Protein AF-A0A3D4PHX7-F1 (afdb_monomer_lite)

Radius of gyration: 17.14 Å; chains: 1; bounding box: 46×39×58 Å

Secondary structure (DSSP, 8-state):
--S---PPPEEESSS--HHHHT-GGGHHHHHHHHHHHHHHHHH--S-EEEEEEEEEE-SSTTPPPEEEEEEEEEEETTTEEEEEEE--SEEEEETTEEEEE-TTS-EEEE-HHHHHHHHHHHHHHHHHTSTT--S---GGGSEEEEEETT----TT----TT--GGGEEEGGGGGGHHHHHHHHHHHHH-TT----TTHHHHHHHHHHHH-

Structure (mmCIF, N/CA/C/O backbone):
data_AF-A0A3D4PHX7-F1
#
_entry.id   AF-A0A3D4PHX7-F1
#
loop_
_atom_site.group_PDB
_atom_site.id
_atom_site.type_symbol
_atom_site.label_atom_id
_atom_site.label_alt_id
_atom_site.label_comp_id
_atom_site.label_asym_id
_atom_site.label_entity_id
_atom_site.label_seq_id
_atom_site.pdbx_PDB_ins_code
_atom_site.Cartn_x
_atom_site.Cartn_y
_atom_site.Cartn_z
_atom_site.occupancy
_atom_site.B_iso_or_equiv
_atom_site.auth_seq_id
_atom_site.auth_comp_id
_atom_site.auth_asym_id
_atom_site.auth_atom_id
_atom_site.pdbx_PDB_model_num
ATOM 1 N N . MET A 1 1 ? 4.150 -4.261 -35.694 1.00 41.66 1 MET A N 1
ATOM 2 C CA . MET A 1 1 ? 4.736 -5.110 -34.633 1.00 41.66 1 MET A CA 1
ATOM 3 C C . MET A 1 1 ? 4.013 -4.769 -33.344 1.00 41.66 1 MET A C 1
ATOM 5 O O . MET A 1 1 ? 4.157 -3.650 -32.901 1.00 41.66 1 MET A O 1
ATOM 9 N N . GLY A 1 2 ? 3.157 -5.547 -32.713 1.00 40.00 2 GLY A N 1
ATOM 10 C CA . GLY A 1 2 ? 2.554 -6.859 -32.893 1.00 40.00 2 GLY A CA 1
ATOM 11 C C . GLY A 1 2 ? 1.555 -6.927 -31.727 1.00 40.00 2 GLY A C 1
ATOM 12 O O . GLY A 1 2 ? 1.862 -6.446 -30.639 1.00 40.00 2 GLY A O 1
ATOM 13 N N . LEU A 1 3 ? 0.339 -7.411 -31.958 1.00 44.97 3 LEU A N 1
ATOM 14 C CA . LEU A 1 3 ? -0.701 -7.540 -30.932 1.00 44.97 3 LEU A CA 1
ATOM 15 C C . LEU A 1 3 ? -0.334 -8.666 -29.940 1.00 44.97 3 LEU A C 1
ATOM 17 O O . LEU A 1 3 ? -0.918 -9.741 -29.984 1.00 44.97 3 LEU A O 1
ATOM 21 N N . SER A 1 4 ? 0.657 -8.440 -29.071 1.00 59.00 4 SER A N 1
ATOM 22 C CA . SER A 1 4 ? 1.080 -9.366 -28.000 1.00 59.00 4 SER A CA 1
ATOM 23 C C . SER A 1 4 ? 1.066 -8.707 -26.612 1.00 59.00 4 SER A C 1
ATOM 25 O O . SER A 1 4 ? 1.860 -9.064 -25.748 1.00 59.00 4 SER A O 1
ATOM 27 N N . GLY A 1 5 ? 0.260 -7.659 -26.436 1.00 65.25 5 GLY A N 1
ATOM 28 C CA . GLY A 1 5 ? 0.640 -6.553 -25.552 1.00 65.25 5 GLY A CA 1
ATOM 29 C C . GLY A 1 5 ? 0.441 -6.738 -24.048 1.00 65.25 5 GLY A C 1
ATOM 30 O O . GLY A 1 5 ? 1.168 -6.097 -23.304 1.00 65.25 5 GLY A O 1
ATOM 31 N N . LEU A 1 6 ? -0.508 -7.574 -23.609 1.00 73.69 6 LEU A N 1
ATOM 32 C CA . LEU A 1 6 ? -0.919 -7.655 -22.200 1.00 73.69 6 LEU A CA 1
ATOM 33 C C . LEU A 1 6 ? -0.717 -9.068 -21.644 1.00 73.69 6 LEU A C 1
ATOM 35 O O . LEU A 1 6 ? -1.199 -10.046 -22.221 1.00 73.69 6 LEU A O 1
ATOM 39 N N . GLN A 1 7 ? -0.028 -9.173 -20.514 1.00 87.25 7 GLN A N 1
ATOM 40 C CA . GLN A 1 7 ? 0.249 -10.413 -19.794 1.00 87.25 7 GLN A CA 1
ATOM 41 C C . GLN A 1 7 ? -0.735 -10.602 -18.635 1.00 87.25 7 GLN A C 1
ATOM 43 O O . GLN A 1 7 ? -1.309 -9.652 -18.096 1.00 87.25 7 GLN A O 1
ATOM 48 N N . ALA A 1 8 ? -0.945 -11.856 -18.233 1.00 94.19 8 ALA A N 1
ATOM 49 C CA . ALA A 1 8 ? -1.732 -12.153 -17.043 1.00 94.19 8 ALA A CA 1
ATOM 50 C C . ALA A 1 8 ? -1.085 -11.536 -15.792 1.00 94.19 8 ALA A C 1
ATOM 52 O O . ALA A 1 8 ? 0.143 -11.415 -15.705 1.00 94.19 8 ALA A O 1
ATOM 53 N N . ASN A 1 9 ? -1.927 -11.180 -14.821 1.00 97.12 9 ASN A N 1
ATOM 54 C CA . ASN A 1 9 ? -1.446 -10.750 -13.516 1.00 97.12 9 ASN A CA 1
ATOM 55 C C . ASN A 1 9 ? -0.788 -11.938 -12.805 1.00 97.12 9 ASN A C 1
ATOM 57 O O . ASN A 1 9 ? -1.291 -13.062 -12.876 1.00 97.12 9 ASN A O 1
ATOM 61 N N . ILE A 1 10 ? 0.312 -11.687 -12.103 1.00 97.56 10 ILE A N 1
ATOM 62 C CA . ILE A 1 10 ? 1.027 -12.695 -11.320 1.00 97.56 10 ILE A CA 1
ATOM 63 C C . ILE A 1 10 ? 0.934 -12.314 -9.849 1.00 97.56 10 ILE A C 1
ATOM 65 O O . ILE A 1 10 ? 1.242 -11.188 -9.467 1.00 97.56 10 ILE A O 1
ATOM 69 N N . PHE A 1 11 ? 0.530 -13.275 -9.027 1.00 98.06 11 PHE A N 1
ATOM 70 C CA . PHE A 1 11 ? 0.521 -13.151 -7.577 1.00 98.06 11 PHE A CA 1
ATOM 71 C C . PHE A 1 11 ? 1.623 -14.036 -7.010 1.00 98.06 11 PHE A C 1
ATOM 73 O O . PHE A 1 11 ? 1.759 -15.191 -7.413 1.00 98.06 11 PHE A O 1
ATOM 80 N N . ILE A 1 12 ? 2.391 -13.498 -6.071 1.00 97.69 12 ILE A N 1
ATOM 81 C CA . ILE A 1 12 ? 3.481 -14.181 -5.385 1.00 97.69 12 ILE A CA 1
ATOM 82 C C . ILE A 1 12 ? 3.204 -14.099 -3.876 1.00 97.69 12 ILE A C 1
ATOM 84 O O . ILE A 1 12 ? 3.303 -13.019 -3.293 1.00 97.69 12 ILE A O 1
ATOM 88 N N . PRO A 1 13 ? 2.831 -15.215 -3.227 1.00 97.50 13 PRO A N 1
ATOM 89 C CA . PRO A 1 13 ? 2.507 -16.501 -3.843 1.00 97.50 13 PRO A CA 1
ATOM 90 C C . PRO A 1 13 ? 1.209 -16.423 -4.663 1.00 97.50 13 PRO A C 1
ATOM 92 O O . PRO A 1 13 ? 0.357 -15.567 -4.412 1.00 97.50 13 PRO A O 1
ATOM 95 N N . ASN A 1 14 ? 1.019 -17.357 -5.604 1.00 97.12 14 ASN A N 1
ATOM 96 C CA . ASN A 1 14 ? -0.215 -17.403 -6.398 1.00 97.12 14 ASN A CA 1
ATOM 97 C C . ASN A 1 14 ? -1.439 -17.725 -5.536 1.00 97.12 14 ASN A C 1
ATOM 99 O O . ASN A 1 14 ? -2.541 -17.348 -5.890 1.00 97.12 14 ASN A O 1
ATOM 103 N N . GLU A 1 15 ? -1.271 -18.392 -4.399 1.00 97.75 15 GLU A N 1
ATOM 104 C CA . GLU A 1 15 ? -2.307 -18.518 -3.378 1.00 97.75 15 GLU A CA 1
ATOM 105 C C . GLU A 1 15 ? -1.686 -18.294 -2.007 1.00 97.75 15 GLU A C 1
ATOM 107 O O . GLU A 1 15 ? -0.603 -18.814 -1.723 1.00 97.75 15 GLU A O 1
ATOM 112 N N . LEU A 1 16 ? -2.379 -17.560 -1.133 1.00 98.12 16 LEU A N 1
ATOM 113 C CA . LEU A 1 16 ? -1.914 -17.410 0.241 1.00 98.12 16 LEU A CA 1
ATOM 114 C C . LEU A 1 16 ? -1.913 -18.772 0.957 1.00 98.12 16 LEU A C 1
ATOM 116 O O . LEU A 1 16 ? -2.932 -19.474 0.943 1.00 98.12 16 LEU A O 1
ATOM 120 N N . PRO A 1 17 ? -0.807 -19.152 1.630 1.00 97.06 17 PRO A N 1
ATOM 121 C CA . PRO A 1 17 ? -0.736 -20.394 2.384 1.00 97.06 17 PRO A CA 1
ATOM 122 C C . PRO A 1 17 ? -1.816 -20.464 3.462 1.00 97.06 17 PRO A C 1
ATOM 124 O O . PRO A 1 17 ? -2.122 -19.467 4.118 1.00 97.06 17 PRO A O 1
ATOM 127 N N . ARG A 1 18 ? -2.311 -21.675 3.740 1.00 97.06 18 ARG A N 1
ATOM 128 C CA . ARG A 1 18 ? -3.348 -21.923 4.755 1.00 97.06 18 ARG A CA 1
ATOM 129 C C . ARG A 1 18 ? -3.038 -21.276 6.113 1.00 97.06 18 ARG A C 1
ATOM 131 O O . ARG A 1 18 ? -3.907 -20.644 6.695 1.00 97.06 18 ARG A O 1
ATOM 138 N N . ARG A 1 19 ? -1.777 -21.337 6.563 1.00 96.12 19 ARG A N 1
ATOM 139 C CA . ARG A 1 19 ? -1.315 -20.705 7.817 1.00 96.12 19 ARG A CA 1
ATOM 140 C C . ARG A 1 19 ? -1.525 -19.185 7.874 1.00 96.12 19 ARG A C 1
ATOM 142 O O . ARG A 1 19 ? -1.687 -18.648 8.960 1.00 96.12 19 ARG A O 1
ATOM 149 N N . ILE A 1 20 ? -1.483 -18.503 6.727 1.00 96.69 20 ILE A N 1
ATOM 150 C CA . ILE A 1 20 ? -1.741 -17.062 6.625 1.00 96.69 20 ILE A CA 1
ATOM 151 C C . ILE A 1 20 ? -3.251 -16.837 6.635 1.00 96.69 20 ILE A C 1
ATOM 153 O O . ILE A 1 20 ? -3.744 -16.100 7.481 1.00 96.69 20 ILE A O 1
ATOM 157 N N . ARG A 1 21 ? -3.988 -17.564 5.783 1.00 97.25 21 ARG A N 1
ATOM 158 C CA . ARG A 1 21 ? -5.455 -17.472 5.683 1.00 97.25 21 ARG A CA 1
ATOM 159 C C . ARG A 1 21 ? -6.179 -17.754 7.008 1.00 97.25 21 ARG A C 1
ATOM 161 O O . ARG A 1 21 ? -7.177 -17.109 7.306 1.00 97.25 21 ARG A O 1
ATOM 168 N N . GLU A 1 22 ? -5.685 -18.696 7.809 1.00 94.69 22 GLU A N 1
ATOM 169 C CA . GLU A 1 22 ? -6.281 -19.073 9.103 1.00 94.69 22 GLU A CA 1
ATOM 170 C C . GLU A 1 22 ? -5.776 -18.226 10.284 1.00 94.69 22 GLU A C 1
ATOM 172 O O . GLU A 1 22 ? -6.319 -18.305 11.389 1.00 94.69 22 GLU A O 1
ATOM 177 N N . SER A 1 23 ? -4.749 -17.398 10.082 1.00 94.19 23 SER A N 1
ATOM 178 C CA . SER A 1 23 ? -4.209 -16.542 11.134 1.00 94.19 23 SER A CA 1
ATOM 179 C C . SER A 1 23 ? -5.043 -15.278 11.277 1.00 94.19 23 SER A C 1
ATOM 181 O O . SER A 1 23 ? -5.122 -14.450 10.372 1.00 94.19 23 SER A O 1
ATOM 183 N N . SER A 1 24 ? -5.574 -15.040 12.476 1.00 89.81 24 SER A N 1
ATOM 184 C CA . SER A 1 24 ? -6.254 -13.775 12.758 1.00 89.81 24 SER A CA 1
ATOM 185 C C . SER A 1 24 ? -5.345 -12.552 12.675 1.00 89.81 24 SER A C 1
ATOM 187 O O . SER A 1 24 ? -5.861 -11.447 12.556 1.00 89.81 24 SER A O 1
ATOM 189 N N . LYS A 1 25 ? -4.020 -12.734 12.762 1.00 89.88 25 LYS A N 1
ATOM 190 C CA . LYS A 1 25 ? -3.053 -11.634 12.646 1.00 89.88 25 LYS A CA 1
ATOM 191 C C . LYS A 1 25 ? -2.947 -11.105 11.216 1.00 89.88 25 LYS A C 1
ATOM 193 O O . LYS A 1 25 ? -2.719 -9.920 11.052 1.00 89.88 25 LYS A O 1
ATOM 198 N N . HIS A 1 26 ? -3.181 -11.961 10.221 1.00 94.88 26 HIS A N 1
ATOM 199 C CA . HIS A 1 26 ? -3.069 -11.619 8.798 1.00 94.88 26 HIS A CA 1
ATOM 200 C C . HIS A 1 26 ? -4.429 -11.395 8.136 1.00 94.88 26 HIS A C 1
ATOM 202 O O . HIS A 1 26 ? -4.521 -11.327 6.917 1.00 94.88 26 HIS A O 1
ATOM 208 N N . ARG A 1 27 ? -5.514 -11.293 8.916 1.00 96.19 27 ARG A N 1
ATOM 209 C CA . ARG A 1 27 ? -6.868 -11.143 8.366 1.00 96.19 27 ARG A CA 1
ATOM 210 C C . ARG A 1 27 ? -6.967 -9.951 7.407 1.00 96.19 27 ARG A C 1
ATOM 212 O O . ARG A 1 27 ? -7.551 -10.097 6.342 1.00 96.19 27 ARG A O 1
ATOM 219 N N . ALA A 1 28 ? -6.397 -8.808 7.782 1.00 97.62 28 ALA A N 1
ATOM 220 C CA . ALA A 1 28 ? -6.418 -7.598 6.966 1.00 97.62 28 ALA A CA 1
ATOM 221 C C . ALA A 1 28 ? -5.653 -7.783 5.645 1.00 97.62 28 ALA A C 1
ATOM 223 O O . ALA A 1 28 ? -6.191 -7.485 4.583 1.00 97.62 28 ALA A O 1
ATOM 224 N N . GLU A 1 29 ? -4.450 -8.362 5.693 1.00 98.31 29 GLU A N 1
ATOM 225 C CA . GLU A 1 29 ? -3.672 -8.707 4.495 1.00 98.31 29 GLU A CA 1
ATOM 226 C C . GLU A 1 29 ? -4.432 -9.695 3.594 1.00 98.31 29 GLU A C 1
ATOM 228 O O . GLU A 1 29 ? -4.486 -9.515 2.382 1.00 98.31 29 GLU A O 1
ATOM 233 N N . VAL A 1 30 ? -5.098 -10.705 4.165 1.00 98.50 30 VAL A N 1
ATOM 234 C CA . VAL A 1 30 ? -5.911 -11.669 3.400 1.00 98.50 30 VAL A CA 1
ATOM 235 C C . VAL A 1 30 ? -7.064 -10.972 2.671 1.00 98.50 30 VAL A C 1
ATOM 237 O O . VAL A 1 30 ? -7.285 -11.254 1.495 1.00 98.50 30 VAL A O 1
ATOM 240 N N . LEU A 1 31 ? -7.763 -10.035 3.328 1.00 98.38 31 LEU A N 1
ATOM 241 C CA . LEU A 1 31 ? -8.829 -9.245 2.696 1.00 98.38 31 LEU A CA 1
ATOM 242 C C . LEU A 1 31 ? -8.303 -8.440 1.501 1.00 98.38 31 LEU A C 1
ATOM 244 O O . LEU A 1 31 ? -8.921 -8.446 0.438 1.00 98.38 31 LEU A O 1
ATOM 248 N N . VAL A 1 32 ? -7.150 -7.787 1.663 1.00 98.81 32 VAL A N 1
ATOM 249 C CA . VAL A 1 32 ? -6.499 -7.015 0.595 1.00 98.81 32 VAL A CA 1
ATOM 250 C C . VAL A 1 32 ? -6.054 -7.922 -0.550 1.00 98.81 32 VAL A C 1
ATOM 252 O O . VAL A 1 32 ? -6.342 -7.624 -1.706 1.00 98.81 32 VAL A O 1
ATOM 255 N N . TYR A 1 33 ? -5.411 -9.053 -0.254 1.00 98.75 33 TYR A N 1
ATOM 256 C CA . TYR A 1 33 ? -4.961 -10.005 -1.269 1.00 98.75 33 TYR A CA 1
ATOM 257 C C . TYR A 1 33 ? -6.129 -10.527 -2.112 1.00 98.75 33 TYR A C 1
ATOM 259 O O . TYR A 1 33 ? -6.063 -10.506 -3.342 1.00 98.75 33 TYR A O 1
ATOM 267 N N . ASP A 1 34 ? -7.208 -10.979 -1.467 1.00 98.56 34 ASP A N 1
ATOM 268 C CA . ASP A 1 34 ? -8.362 -11.548 -2.166 1.00 98.56 34 ASP A CA 1
ATOM 269 C C . ASP A 1 34 ? -9.107 -10.465 -2.986 1.00 98.56 34 ASP A C 1
ATOM 271 O O . ASP A 1 34 ? -9.548 -10.728 -4.113 1.00 98.56 34 ASP A O 1
ATOM 275 N N . ALA A 1 35 ? -9.183 -9.226 -2.483 1.00 98.69 35 ALA A N 1
ATOM 276 C CA . ALA A 1 35 ? -9.741 -8.084 -3.212 1.00 98.69 35 ALA A CA 1
ATOM 277 C C . ALA A 1 35 ? -8.885 -7.700 -4.433 1.00 98.69 35 ALA A C 1
ATOM 279 O O . ALA A 1 35 ? -9.416 -7.617 -5.541 1.00 98.69 35 ALA A O 1
ATOM 280 N N . LEU A 1 36 ? -7.561 -7.566 -4.277 1.00 98.69 36 LEU A N 1
ATOM 281 C CA . LEU A 1 36 ? -6.641 -7.322 -5.395 1.00 98.69 36 LEU A CA 1
ATOM 282 C C . LEU A 1 36 ? -6.749 -8.434 -6.439 1.00 98.69 36 LEU A C 1
ATOM 284 O O . LEU A 1 36 ? -6.873 -8.158 -7.631 1.00 98.69 36 LEU A O 1
ATOM 288 N N . LYS A 1 37 ? -6.743 -9.700 -6.007 1.00 98.38 37 LYS A N 1
ATOM 289 C CA . LYS A 1 37 ? -6.785 -10.851 -6.911 1.00 98.38 37 LYS A CA 1
ATOM 290 C C . LYS A 1 37 ? -8.079 -10.943 -7.699 1.00 98.38 37 LYS A C 1
ATOM 292 O O . LYS A 1 37 ? -8.034 -11.206 -8.901 1.00 98.38 37 LYS A O 1
ATOM 297 N N . SER A 1 38 ? -9.218 -10.737 -7.052 1.00 98.00 38 SER A N 1
ATOM 298 C CA . SER A 1 38 ? -10.510 -10.752 -7.739 1.00 98.00 38 SER A CA 1
ATOM 299 C C . SER A 1 38 ? -10.642 -9.567 -8.696 1.00 98.00 38 SER A C 1
ATOM 301 O O . SER A 1 38 ? -10.881 -9.769 -9.885 1.00 98.00 38 SER A O 1
ATOM 303 N N . GLN A 1 39 ? -10.414 -8.345 -8.219 1.00 98.56 39 GLN A N 1
ATOM 304 C CA . GLN A 1 39 ? -10.664 -7.134 -8.997 1.00 98.56 39 GLN A CA 1
ATOM 305 C C . GLN A 1 39 ? -9.656 -6.946 -10.134 1.00 98.56 39 GLN A C 1
ATOM 307 O O . GLN A 1 39 ? -10.076 -6.698 -11.263 1.00 98.56 39 GLN A O 1
ATOM 312 N N . LEU A 1 40 ? -8.348 -7.140 -9.905 1.00 97.62 40 LEU A N 1
ATOM 313 C CA . LEU A 1 40 ? -7.348 -6.990 -10.973 1.00 97.62 40 LEU A CA 1
ATOM 314 C C . LEU A 1 40 ? -7.594 -7.992 -12.096 1.00 97.62 40 LEU A C 1
ATOM 316 O O . LEU A 1 40 ? -7.551 -7.627 -13.264 1.00 97.62 40 LEU A O 1
ATOM 320 N N . ASN A 1 41 ? -7.907 -9.251 -11.782 1.00 94.56 41 ASN A N 1
ATOM 321 C CA . ASN A 1 41 ? -8.172 -10.244 -12.824 1.00 94.56 41 ASN A CA 1
ATOM 322 C C . ASN A 1 41 ? -9.447 -9.945 -13.629 1.00 94.56 41 ASN A C 1
ATOM 324 O O . ASN A 1 41 ? -9.539 -10.358 -14.791 1.00 94.56 41 ASN A O 1
ATOM 328 N N . LEU A 1 42 ? -10.379 -9.174 -13.067 1.00 95.00 42 LEU A N 1
ATOM 329 C CA . LEU A 1 42 ? -11.565 -8.697 -13.771 1.00 95.00 42 LEU A CA 1
ATOM 330 C C . LEU A 1 42 ? -11.293 -7.461 -14.641 1.00 95.00 42 LEU A C 1
ATOM 332 O O . LEU A 1 42 ? -11.839 -7.394 -15.739 1.00 95.00 42 LEU A O 1
ATOM 336 N N . SER A 1 43 ? -10.459 -6.513 -14.197 1.00 93.75 43 SER A N 1
ATOM 337 C CA . SER A 1 43 ? -10.384 -5.178 -14.818 1.00 93.75 43 SER A CA 1
ATOM 338 C C . SER A 1 43 ? -9.017 -4.760 -15.371 1.00 93.75 43 SER A C 1
ATOM 340 O O . SER A 1 43 ? -8.973 -3.871 -16.216 1.00 93.75 43 SER A O 1
ATOM 342 N N . GLN A 1 44 ? -7.909 -5.376 -14.946 1.00 95.00 44 GLN A N 1
ATOM 343 C CA . GLN A 1 44 ? -6.541 -4.935 -15.265 1.00 95.00 44 GLN A CA 1
ATOM 344 C C . GLN A 1 44 ? -5.612 -6.100 -15.653 1.00 95.00 44 GLN A C 1
ATOM 346 O O . GLN A 1 44 ? -5.901 -7.275 -15.411 1.00 95.00 44 GLN A O 1
ATOM 351 N N . ARG A 1 45 ? -4.477 -5.802 -16.288 1.00 95.12 45 ARG A N 1
ATOM 352 C CA . ARG A 1 45 ? -3.463 -6.788 -16.715 1.00 95.12 45 ARG A CA 1
ATOM 353 C C . ARG A 1 45 ? -2.054 -6.291 -16.386 1.00 95.12 45 ARG A C 1
ATOM 355 O O . ARG A 1 45 ? -1.907 -5.177 -15.904 1.00 95.12 45 ARG A O 1
ATOM 362 N N . ASP A 1 46 ? -1.047 -7.135 -16.610 1.00 93.88 46 ASP A N 1
ATOM 363 C CA . ASP A 1 46 ? 0.387 -6.846 -16.429 1.00 93.88 46 ASP A CA 1
ATOM 364 C C . ASP A 1 46 ? 0.882 -6.573 -15.005 1.00 93.88 46 ASP A C 1
ATOM 366 O O . ASP A 1 46 ? 2.069 -6.289 -14.813 1.00 93.88 46 ASP A O 1
ATOM 370 N N . TRP A 1 47 ? 0.027 -6.724 -13.996 1.00 96.25 47 TRP A N 1
ATOM 371 C CA . TRP A 1 47 ? 0.434 -6.541 -12.610 1.00 96.25 47 TRP A CA 1
ATOM 372 C C . TRP A 1 47 ? 1.242 -7.729 -12.089 1.00 96.25 47 TRP A C 1
ATOM 374 O O . TRP A 1 47 ? 0.916 -8.891 -12.340 1.00 96.25 47 TRP A O 1
ATOM 384 N N . VAL A 1 48 ? 2.270 -7.435 -11.299 1.00 97.44 48 VAL A N 1
ATOM 385 C CA . VAL A 1 48 ? 2.909 -8.400 -10.396 1.00 97.44 48 VAL A CA 1
ATOM 386 C C . VAL A 1 48 ? 2.658 -7.931 -8.972 1.00 97.44 48 VAL A C 1
ATOM 388 O O . VAL A 1 48 ? 2.905 -6.770 -8.657 1.00 97.44 48 VAL A O 1
ATOM 391 N N . ILE A 1 49 ? 2.138 -8.826 -8.136 1.00 98.12 49 ILE A N 1
ATOM 392 C CA . ILE A 1 49 ? 1.744 -8.559 -6.755 1.00 98.12 49 ILE A CA 1
ATOM 393 C C . ILE A 1 49 ? 2.526 -9.514 -5.862 1.00 98.12 49 ILE A C 1
ATOM 395 O O . ILE A 1 49 ? 2.329 -10.726 -5.933 1.00 98.12 49 ILE A O 1
ATOM 399 N N . VAL A 1 50 ? 3.388 -8.978 -5.006 1.00 98.31 50 VAL A N 1
ATOM 400 C CA . VAL A 1 50 ? 4.153 -9.743 -4.018 1.00 98.31 50 VAL A CA 1
ATOM 401 C C . VAL A 1 50 ? 3.574 -9.466 -2.637 1.00 98.31 50 VAL A C 1
ATOM 403 O O . VAL A 1 50 ? 3.556 -8.318 -2.209 1.00 98.31 50 VAL A O 1
ATOM 406 N N . HIS A 1 51 ? 3.111 -10.501 -1.943 1.00 98.25 51 HIS A N 1
ATOM 407 C CA . HIS A 1 51 ? 2.647 -10.430 -0.555 1.00 98.25 51 HIS A CA 1
ATOM 408 C C . HIS A 1 51 ? 3.788 -10.782 0.409 1.00 98.25 51 HIS A C 1
ATOM 410 O O . HIS A 1 51 ? 4.464 -11.793 0.209 1.00 98.25 51 HIS A O 1
ATOM 416 N N . SER A 1 52 ? 3.950 -10.018 1.494 1.00 96.25 52 SER A N 1
ATOM 417 C CA . SER A 1 52 ? 5.058 -10.146 2.458 1.00 96.25 52 SER A CA 1
ATOM 418 C C . SER A 1 52 ? 6.409 -10.121 1.727 1.00 96.25 52 SER A C 1
ATOM 420 O O . SER A 1 52 ? 7.199 -11.070 1.742 1.00 96.25 52 SER A O 1
ATOM 422 N N . ALA A 1 53 ? 6.658 -9.023 1.010 1.00 95.25 53 ALA A N 1
ATOM 423 C CA . ALA A 1 53 ? 7.894 -8.817 0.266 1.00 95.25 53 ALA A CA 1
ATOM 424 C C . ALA A 1 53 ? 9.023 -8.498 1.252 1.00 95.25 53 ALA A C 1
ATOM 426 O O . ALA A 1 53 ? 9.027 -7.435 1.866 1.00 95.25 53 ALA A O 1
ATOM 427 N N . ARG A 1 54 ? 9.991 -9.408 1.413 1.00 93.56 54 ARG A N 1
ATOM 428 C CA . ARG A 1 54 ? 11.091 -9.267 2.387 1.00 93.56 54 ARG A CA 1
ATOM 429 C C . ARG A 1 54 ? 12.426 -9.052 1.696 1.00 93.56 54 ARG A C 1
ATOM 431 O O . ARG A 1 54 ? 12.751 -9.733 0.726 1.00 93.56 54 ARG A O 1
ATOM 438 N N . TRP A 1 55 ? 13.253 -8.166 2.239 1.00 91.00 55 TRP A N 1
ATOM 439 C CA . TRP A 1 55 ? 14.606 -7.935 1.732 1.00 91.00 55 TRP A CA 1
ATOM 440 C C . TRP A 1 55 ? 15.606 -7.674 2.852 1.00 91.00 55 TRP A C 1
ATOM 442 O O . TRP A 1 55 ? 15.277 -7.233 3.946 1.00 91.00 55 TRP A O 1
ATOM 452 N N . MET A 1 56 ? 16.881 -7.914 2.546 1.00 87.88 56 MET A N 1
ATOM 453 C CA . MET A 1 56 ? 17.996 -7.591 3.433 1.00 87.88 56 MET A CA 1
ATOM 454 C C . MET A 1 56 ? 18.698 -6.323 2.962 1.00 87.88 56 MET A C 1
ATOM 456 O O . MET A 1 56 ? 19.162 -6.245 1.814 1.00 87.88 56 MET A O 1
ATOM 460 N N . THR A 1 57 ? 18.844 -5.360 3.866 1.00 80.50 57 THR A N 1
ATOM 461 C CA . THR A 1 57 ? 19.567 -4.111 3.636 1.00 80.50 57 THR A CA 1
ATOM 462 C C . THR A 1 57 ? 20.695 -3.915 4.649 1.00 80.50 57 THR A C 1
ATOM 464 O O . THR A 1 57 ? 20.693 -4.454 5.755 1.00 80.50 57 THR A O 1
ATOM 467 N N . LYS A 1 58 ? 21.701 -3.137 4.247 1.00 79.44 58 LYS A N 1
ATOM 468 C CA . LYS A 1 58 ? 22.725 -2.579 5.137 1.00 79.44 58 LYS A CA 1
ATOM 469 C C . LYS A 1 58 ? 22.667 -1.069 4.994 1.00 79.44 58 LYS A C 1
ATOM 471 O O . LYS A 1 58 ? 22.700 -0.552 3.870 1.00 79.44 58 LYS A O 1
ATOM 476 N N . MET A 1 59 ? 22.584 -0.368 6.121 1.00 70.38 59 MET A N 1
ATOM 477 C CA . MET A 1 59 ? 22.504 1.091 6.117 1.00 70.38 59 MET A CA 1
ATOM 478 C C . MET A 1 59 ? 23.807 1.689 5.576 1.00 70.38 59 MET A C 1
ATOM 480 O O . MET A 1 59 ? 23.759 2.481 4.632 1.00 70.38 59 MET A O 1
ATOM 484 N N . HIS A 1 60 ? 24.948 1.210 6.080 1.00 75.94 60 HIS A N 1
ATOM 485 C CA . HIS A 1 60 ? 26.300 1.597 5.667 1.00 75.94 60 HIS A CA 1
ATOM 486 C C . HIS A 1 60 ? 27.275 0.408 5.755 1.00 75.94 60 HIS A C 1
ATOM 488 O O . HIS A 1 60 ? 26.936 -0.664 6.264 1.00 75.94 60 HIS A O 1
ATOM 494 N N . ALA A 1 61 ? 28.490 0.576 5.223 1.00 76.50 61 ALA A N 1
ATOM 495 C CA . ALA A 1 61 ? 29.539 -0.435 5.322 1.00 76.50 61 ALA A CA 1
ATOM 496 C C . ALA A 1 61 ? 29.875 -0.705 6.800 1.00 76.50 61 ALA A C 1
ATOM 498 O O . ALA A 1 61 ? 30.149 0.222 7.551 1.00 76.50 61 ALA A O 1
ATOM 499 N N . GLY A 1 62 ? 29.813 -1.971 7.218 1.00 77.38 62 GLY A N 1
ATOM 500 C CA . GLY A 1 62 ? 30.052 -2.379 8.608 1.00 77.38 62 GLY A CA 1
ATOM 501 C C . GLY A 1 62 ? 28.810 -2.430 9.506 1.00 77.38 62 GLY A C 1
ATOM 502 O O . GLY A 1 62 ? 28.885 -3.029 10.574 1.00 77.38 62 GLY A O 1
ATOM 503 N N . SER A 1 63 ? 27.650 -1.904 9.082 1.00 83.44 63 SER A N 1
ATOM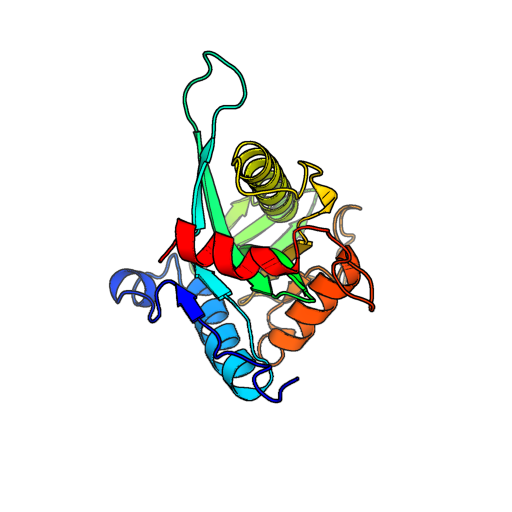 504 C CA . SER A 1 63 ? 26.422 -2.036 9.878 1.00 83.44 63 SER A CA 1
ATOM 505 C C . SER A 1 63 ? 25.913 -3.481 9.889 1.00 83.44 63 SER A C 1
ATOM 507 O O . SER A 1 63 ? 26.008 -4.193 8.878 1.00 83.44 63 SER A O 1
ATOM 509 N N . ALA A 1 64 ? 25.277 -3.882 10.994 1.00 86.88 64 ALA A N 1
ATOM 510 C CA . ALA A 1 64 ? 24.510 -5.122 11.038 1.00 86.88 64 ALA A CA 1
ATOM 511 C C . ALA A 1 64 ? 23.457 -5.130 9.908 1.00 86.88 64 ALA A C 1
ATOM 513 O O . ALA A 1 64 ? 22.859 -4.082 9.621 1.00 86.88 64 ALA A O 1
ATOM 514 N N . PRO A 1 65 ? 23.250 -6.269 9.225 1.00 84.81 65 PRO A N 1
ATOM 515 C CA . PRO A 1 65 ? 22.156 -6.401 8.277 1.00 84.81 65 PRO A CA 1
ATOM 516 C C . PRO A 1 65 ? 20.806 -6.200 8.973 1.00 84.81 65 PRO A C 1
ATOM 518 O O . PRO A 1 65 ? 20.618 -6.653 10.101 1.00 84.81 65 PRO A O 1
ATOM 521 N N . LYS A 1 66 ? 19.869 -5.550 8.286 1.00 85.75 66 LYS A N 1
ATOM 522 C CA . LYS A 1 66 ? 18.477 -5.408 8.716 1.00 85.75 66 LYS A CA 1
ATOM 523 C C . LYS A 1 66 ? 17.552 -6.027 7.676 1.00 85.75 66 LYS A C 1
ATOM 525 O O . LYS A 1 66 ? 17.832 -5.938 6.478 1.00 85.75 66 LYS A O 1
ATOM 530 N N . THR A 1 67 ? 16.462 -6.615 8.149 1.00 88.25 67 THR A N 1
ATOM 531 C CA . THR A 1 67 ? 15.366 -7.080 7.298 1.00 88.25 67 THR A CA 1
ATOM 532 C C . THR A 1 67 ? 14.349 -5.956 7.156 1.00 88.25 67 THR A C 1
ATOM 534 O O . THR A 1 67 ? 13.869 -5.447 8.169 1.00 88.25 67 THR A O 1
ATOM 537 N N . GLY A 1 68 ? 14.054 -5.574 5.917 1.00 89.62 68 GLY A N 1
ATOM 538 C CA . GLY A 1 68 ? 12.882 -4.781 5.561 1.00 89.62 68 GLY A CA 1
ATOM 539 C C . GLY A 1 68 ? 11.768 -5.699 5.063 1.00 89.62 68 GLY A C 1
ATOM 540 O O . GLY A 1 68 ? 12.042 -6.797 4.563 1.00 89.62 68 GLY A O 1
ATOM 541 N N . GLU A 1 69 ? 10.526 -5.268 5.241 1.00 93.56 69 GLU A N 1
ATOM 542 C CA . GLU A 1 69 ? 9.339 -6.008 4.827 1.00 93.56 69 GLU A CA 1
ATOM 543 C C . GLU A 1 69 ? 8.209 -5.029 4.520 1.00 93.56 69 GLU A C 1
ATOM 545 O O . GLU A 1 69 ? 7.917 -4.172 5.353 1.00 93.56 69 GLU A O 1
ATOM 550 N N . ALA A 1 70 ? 7.604 -5.167 3.340 1.00 95.69 70 ALA A N 1
ATOM 551 C CA . ALA A 1 70 ? 6.346 -4.519 2.980 1.00 95.69 70 ALA A CA 1
ATOM 552 C C . ALA A 1 70 ? 5.233 -5.571 2.914 1.00 95.69 70 ALA A C 1
ATOM 554 O O . ALA A 1 70 ? 5.470 -6.676 2.407 1.00 95.69 70 ALA A O 1
ATOM 555 N N . ASP A 1 71 ? 4.030 -5.215 3.374 1.00 98.06 71 ASP A N 1
ATOM 556 C CA . ASP A 1 71 ? 2.870 -6.114 3.334 1.00 98.06 71 ASP A CA 1
ATOM 557 C C . ASP A 1 71 ? 2.553 -6.507 1.893 1.00 98.06 71 ASP A C 1
ATOM 559 O O . ASP A 1 71 ? 2.383 -7.690 1.590 1.00 98.06 71 ASP A O 1
ATOM 563 N N . PHE A 1 72 ? 2.571 -5.524 0.983 1.00 98.44 72 PHE A N 1
ATOM 564 C CA . PHE A 1 72 ? 2.577 -5.794 -0.447 1.00 98.44 72 PHE A CA 1
ATOM 565 C C . PHE A 1 72 ? 3.561 -4.916 -1.210 1.00 98.44 72 PHE A C 1
ATOM 567 O O . PHE A 1 72 ? 3.794 -3.749 -0.888 1.00 98.44 72 PHE A O 1
ATOM 574 N N . LEU A 1 73 ? 4.087 -5.490 -2.286 1.00 97.38 73 LEU A N 1
ATOM 575 C CA . LEU A 1 73 ? 4.801 -4.774 -3.327 1.00 97.38 73 LEU A CA 1
ATOM 576 C C . LEU A 1 73 ? 4.150 -5.082 -4.671 1.00 97.38 73 LEU A C 1
ATOM 578 O O . LEU A 1 73 ? 4.099 -6.238 -5.095 1.00 97.38 73 LEU A O 1
ATOM 582 N N . LEU A 1 74 ? 3.635 -4.051 -5.330 1.00 97.31 74 LEU A N 1
ATOM 583 C CA . LEU A 1 74 ? 2.978 -4.168 -6.626 1.00 97.31 74 LEU A CA 1
ATOM 584 C C . LEU A 1 74 ? 3.846 -3.518 -7.695 1.00 97.31 74 LEU A C 1
ATOM 586 O O . LEU A 1 74 ? 4.527 -2.527 -7.437 1.00 97.31 74 LEU A O 1
ATOM 590 N N . THR A 1 75 ? 3.800 -4.033 -8.918 1.00 94.50 75 THR A N 1
ATOM 591 C CA . THR A 1 75 ? 4.382 -3.327 -10.057 1.00 94.50 75 THR A CA 1
ATOM 592 C C . THR A 1 75 ? 3.612 -3.533 -11.346 1.00 94.50 75 THR A C 1
ATOM 594 O O . THR A 1 75 ? 3.023 -4.590 -11.577 1.00 94.50 75 THR A O 1
ATOM 597 N N . HIS A 1 76 ? 3.661 -2.510 -12.192 1.00 93.38 76 HIS A N 1
ATOM 598 C CA . HIS A 1 76 ? 3.090 -2.492 -13.527 1.00 93.38 76 HIS A CA 1
ATOM 599 C C . HIS A 1 76 ? 3.931 -1.576 -14.434 1.00 93.38 76 HIS A C 1
ATOM 601 O O . HIS A 1 76 ? 4.354 -0.508 -13.982 1.00 93.38 76 HIS A O 1
ATOM 607 N N . PRO A 1 77 ? 4.126 -1.906 -15.726 1.00 88.62 77 PRO A N 1
ATOM 608 C CA . PRO A 1 77 ? 4.972 -1.114 -16.626 1.00 88.62 77 PRO A CA 1
ATOM 609 C C . PRO A 1 77 ? 4.575 0.363 -16.760 1.00 88.62 77 PRO A C 1
ATOM 611 O O . PRO A 1 77 ? 5.441 1.206 -16.958 1.00 88.62 77 PRO A O 1
ATOM 614 N N . LYS A 1 78 ? 3.279 0.683 -16.642 1.00 89.62 78 LYS A N 1
ATOM 615 C CA . LYS A 1 78 ? 2.767 2.067 -16.632 1.00 89.62 78 LYS A CA 1
ATOM 616 C C . LYS A 1 78 ? 2.592 2.645 -15.221 1.00 89.62 78 LYS A C 1
ATOM 618 O O . LYS A 1 78 ? 2.764 3.841 -15.035 1.00 89.62 78 LYS A O 1
ATOM 623 N N . HIS A 1 79 ? 2.241 1.815 -14.236 1.00 91.75 79 HIS A N 1
ATOM 624 C CA . HIS A 1 79 ? 1.804 2.283 -12.907 1.00 91.75 79 HIS A CA 1
ATOM 625 C C . HIS A 1 79 ? 2.906 2.197 -11.848 1.00 91.75 79 HIS A C 1
ATOM 627 O O . HIS A 1 79 ? 2.657 2.451 -10.676 1.00 91.75 79 HIS A O 1
ATOM 633 N N . GLY A 1 80 ? 4.129 1.871 -12.265 1.00 90.69 80 GLY A N 1
ATOM 634 C CA . GLY A 1 80 ? 5.324 1.945 -11.441 1.00 90.69 80 GLY A CA 1
ATOM 635 C C . GLY A 1 80 ? 5.471 0.811 -10.442 1.00 90.69 80 GLY A C 1
ATOM 636 O O . GLY A 1 80 ? 5.095 -0.328 -10.723 1.00 90.69 80 GLY A O 1
ATOM 637 N N . VAL A 1 81 ? 6.102 1.113 -9.309 1.00 92.94 81 VAL A N 1
ATOM 638 C CA . VAL A 1 81 ? 6.287 0.194 -8.180 1.00 92.94 81 VAL A CA 1
ATOM 639 C C . VAL A 1 81 ? 5.598 0.807 -6.971 1.00 92.94 81 VAL A C 1
ATOM 641 O O . VAL A 1 81 ? 5.922 1.920 -6.575 1.00 92.94 81 VAL A O 1
ATOM 644 N N . ILE A 1 82 ? 4.661 0.079 -6.381 1.00 95.69 82 ILE A N 1
ATOM 645 C CA . ILE A 1 82 ? 3.790 0.583 -5.323 1.00 95.69 82 ILE A CA 1
ATOM 646 C C . ILE A 1 82 ? 4.062 -0.241 -4.067 1.00 95.69 82 ILE A C 1
ATOM 648 O O . ILE A 1 82 ? 3.853 -1.456 -4.053 1.00 95.69 82 ILE A O 1
ATOM 652 N N . CYS A 1 83 ? 4.570 0.424 -3.034 1.00 96.69 83 CYS A N 1
ATOM 653 C CA . CYS A 1 83 ? 4.763 -0.132 -1.704 1.00 96.69 83 CYS A CA 1
ATOM 654 C C . CYS A 1 83 ? 3.477 0.057 -0.901 1.00 96.69 83 CYS A C 1
ATOM 656 O O . CYS A 1 83 ? 2.940 1.165 -0.843 1.00 96.69 83 CYS A O 1
ATOM 658 N N . VAL A 1 84 ? 2.997 -1.017 -0.280 1.00 98.44 84 VAL A N 1
ATOM 659 C CA . VAL A 1 84 ? 1.708 -1.024 0.410 1.00 98.44 84 VAL A CA 1
ATOM 660 C C . VAL A 1 84 ? 1.881 -1.425 1.863 1.00 98.44 84 VAL A C 1
ATOM 662 O O . VAL A 1 84 ? 2.547 -2.418 2.159 1.00 98.44 84 VAL A O 1
ATOM 665 N N . GLU A 1 85 ? 1.230 -0.672 2.741 1.00 98.19 85 GLU A N 1
ATOM 666 C CA . GLU A 1 85 ? 1.113 -0.968 4.166 1.00 98.19 85 GLU A CA 1
ATOM 667 C C . GLU A 1 85 ? -0.361 -1.178 4.528 1.00 98.19 85 GLU A C 1
ATOM 669 O O . GLU A 1 85 ? -1.221 -0.350 4.216 1.00 98.19 85 GLU A O 1
ATOM 674 N N . VAL A 1 86 ? -0.668 -2.282 5.202 1.00 98.31 86 VAL A N 1
ATOM 675 C CA . VAL A 1 86 ? -2.029 -2.682 5.557 1.00 98.31 86 VAL A CA 1
ATOM 676 C C . VAL A 1 86 ? -2.190 -2.669 7.069 1.00 98.31 86 VAL A C 1
ATOM 678 O O . VAL A 1 86 ? -1.499 -3.371 7.805 1.00 98.31 86 VAL A O 1
ATOM 681 N N . LYS A 1 87 ? -3.172 -1.911 7.566 1.00 97.06 87 LYS A N 1
ATOM 682 C CA . LYS A 1 87 ? -3.516 -1.908 8.995 1.00 97.06 87 LYS A CA 1
ATOM 683 C C . LYS A 1 87 ? -4.941 -2.385 9.212 1.00 97.06 87 LYS A C 1
ATOM 685 O O . LYS A 1 87 ? -5.906 -1.732 8.831 1.00 97.06 87 LYS A O 1
ATOM 690 N N . GLY A 1 88 ? -5.052 -3.543 9.859 1.00 95.94 88 GLY A N 1
ATOM 691 C CA . GLY A 1 88 ? -6.323 -4.087 10.326 1.00 95.94 88 GLY A CA 1
ATOM 692 C C . GLY A 1 88 ? -6.792 -3.482 11.646 1.00 95.94 88 GLY A C 1
ATOM 693 O O . GLY A 1 88 ? -6.058 -2.764 12.332 1.00 95.94 88 GLY A O 1
ATOM 694 N N . GLY A 1 89 ? -8.005 -3.860 12.039 1.00 94.62 89 GLY A N 1
ATOM 695 C CA . GLY A 1 89 ? -8.662 -3.343 13.242 1.00 94.62 89 GLY A CA 1
ATOM 696 C C . GLY A 1 89 ? -9.283 -1.961 13.040 1.00 94.62 89 GLY A C 1
ATOM 697 O O . GLY A 1 89 ? -9.301 -1.424 11.937 1.00 94.62 89 GLY A O 1
ATOM 698 N N . LYS A 1 90 ? -9.822 -1.389 14.120 1.00 94.81 90 LYS A N 1
ATOM 699 C CA . LYS 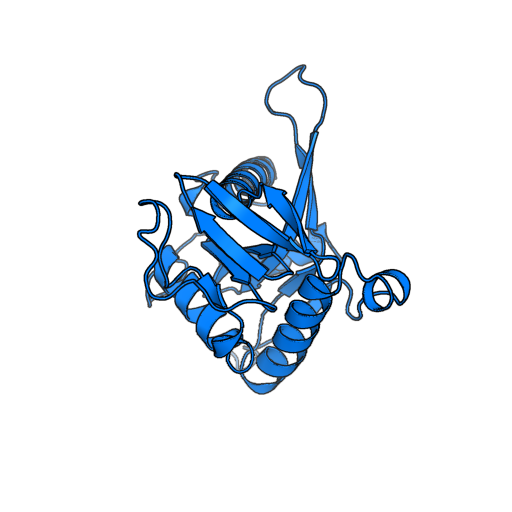A 1 90 ? -10.429 -0.054 14.095 1.00 94.81 90 LYS A CA 1
ATOM 700 C C . LYS A 1 90 ? -9.333 1.003 14.171 1.00 94.81 90 LYS A C 1
ATOM 702 O O . LYS A 1 90 ? -8.664 1.106 15.202 1.00 94.81 90 LYS A O 1
ATOM 707 N N . ILE A 1 91 ? -9.183 1.778 13.104 1.00 93.69 91 ILE A N 1
ATOM 708 C CA . ILE A 1 91 ? -8.161 2.814 12.982 1.00 93.69 91 ILE A CA 1
ATOM 709 C C . ILE A 1 91 ? -8.695 4.129 13.545 1.00 93.69 91 ILE A C 1
ATOM 711 O O . ILE A 1 91 ? -9.825 4.537 13.270 1.00 93.69 91 ILE A O 1
ATOM 715 N N . SER A 1 92 ? -7.887 4.792 14.363 1.00 91.44 92 SER A N 1
ATOM 716 C CA . SER A 1 92 ? -8.169 6.138 14.850 1.00 91.44 92 SER A CA 1
ATOM 717 C C . SER A 1 92 ? -6.907 6.986 14.874 1.00 91.44 92 SER A C 1
ATOM 719 O O . SER A 1 92 ? -5.794 6.471 14.954 1.00 91.44 92 SER A O 1
ATOM 721 N N . TYR A 1 93 ? -7.101 8.298 14.825 1.00 89.06 93 TYR A N 1
ATOM 722 C CA . TYR A 1 93 ? -6.042 9.280 14.975 1.00 89.06 93 TYR A CA 1
ATOM 723 C C . TYR A 1 93 ? -6.430 10.251 16.089 1.00 89.06 93 TYR A C 1
ATOM 725 O O . TYR A 1 93 ? -7.536 10.797 16.080 1.00 89.06 93 TYR A O 1
ATOM 733 N N . SER A 1 94 ? -5.559 10.414 17.079 1.00 88.31 94 SER A N 1
ATOM 734 C CA . SER A 1 94 ? -5.753 11.341 18.198 1.00 88.31 94 SER A CA 1
ATOM 735 C C . SER A 1 94 ? -4.401 11.813 18.711 1.00 88.31 94 SER A C 1
ATOM 737 O O . SER A 1 94 ? -3.472 11.014 18.769 1.00 88.31 94 SER A O 1
ATOM 739 N N . ASP A 1 95 ? -4.304 13.080 19.115 1.00 88.06 95 ASP A N 1
ATOM 740 C CA . ASP A 1 95 ? -3.109 13.651 19.756 1.00 88.06 95 ASP A CA 1
ATOM 741 C C . ASP A 1 95 ? -1.808 13.477 18.952 1.00 88.06 95 ASP A C 1
ATOM 743 O O . ASP A 1 95 ? -0.742 13.249 19.515 1.00 88.06 95 ASP A O 1
ATOM 747 N N . GLY A 1 96 ? -1.882 13.573 17.621 1.00 87.25 96 GLY A N 1
ATOM 748 C CA . GLY A 1 96 ? -0.696 13.422 16.773 1.00 87.25 96 GLY A CA 1
ATOM 749 C C . GLY A 1 96 ? -0.316 11.971 16.457 1.00 87.25 96 GLY A C 1
ATOM 750 O O . GLY A 1 96 ? 0.706 11.746 15.820 1.00 87.25 96 GLY A O 1
ATOM 751 N N . GLN A 1 97 ? -1.101 10.989 16.910 1.00 91.44 97 GLN A N 1
ATOM 752 C CA . GLN A 1 97 ? -0.734 9.575 16.875 1.00 91.44 97 GLN A CA 1
ATOM 753 C C . GLN A 1 97 ? -1.845 8.706 16.273 1.00 91.44 97 GLN A C 1
ATOM 755 O O . GLN A 1 97 ? -3.032 8.842 16.592 1.00 91.44 97 GLN A O 1
ATOM 760 N N . TRP A 1 98 ? -1.445 7.765 15.417 1.00 92.75 98 TRP A N 1
ATOM 761 C CA . TRP A 1 98 ? -2.323 6.734 14.870 1.00 92.75 98 TRP A CA 1
ATOM 762 C C . TRP A 1 98 ? -2.424 5.535 15.806 1.00 92.75 98 TRP A C 1
ATOM 764 O O . TRP A 1 98 ? -1.444 5.114 16.428 1.00 92.75 98 TRP A O 1
ATOM 774 N N . TYR A 1 99 ? -3.612 4.943 15.855 1.00 94.94 99 TYR A N 1
ATOM 775 C CA . TYR A 1 99 ? -3.896 3.766 16.656 1.00 94.94 99 TYR A CA 1
ATOM 776 C C . TYR A 1 99 ? -4.685 2.733 15.863 1.00 94.94 99 TYR A C 1
ATOM 778 O O . TYR A 1 99 ? -5.574 3.079 15.088 1.00 94.94 99 TYR A O 1
ATOM 786 N N . SER A 1 100 ? -4.412 1.459 16.132 1.00 95.62 100 SER A N 1
ATOM 787 C CA . SER A 1 100 ? -5.290 0.348 15.767 1.00 95.62 100 SER A CA 1
ATOM 788 C C . SER A 1 100 ? -5.860 -0.273 17.034 1.00 95.62 100 SER A C 1
ATOM 790 O O . SER A 1 100 ? -5.127 -0.579 17.974 1.00 95.62 100 SER A O 1
ATOM 792 N N . THR A 1 101 ? -7.177 -0.453 17.072 1.00 95.88 101 THR A N 1
ATOM 793 C CA . THR A 1 101 ? -7.848 -1.233 18.116 1.00 95.88 101 THR A CA 1
ATOM 794 C C . THR A 1 101 ? -8.248 -2.586 17.548 1.00 95.88 101 THR A C 1
ATOM 796 O O . THR A 1 101 ? -9.000 -2.661 16.572 1.00 95.88 101 THR A O 1
ATOM 799 N N . ASN A 1 102 ? -7.749 -3.665 18.147 1.00 93.62 102 ASN A N 1
ATOM 800 C CA . ASN A 1 102 ? -8.044 -5.016 17.688 1.00 93.62 102 ASN A CA 1
ATOM 801 C C . ASN A 1 102 ? -9.458 -5.471 18.108 1.00 93.62 102 ASN A C 1
ATOM 803 O O . ASN A 1 102 ? -10.172 -4.797 18.852 1.00 93.62 102 ASN A O 1
ATOM 807 N N . ARG A 1 103 ? -9.867 -6.665 17.662 1.00 90.75 103 ARG A N 1
ATOM 808 C CA . ARG A 1 103 ? -11.188 -7.246 17.982 1.00 90.75 103 ARG A CA 1
ATOM 809 C C . ARG A 1 103 ? -11.431 -7.533 19.471 1.00 90.75 103 ARG A C 1
ATOM 811 O O . ARG A 1 103 ? -12.566 -7.798 19.847 1.00 90.75 103 ARG A O 1
ATOM 818 N N . TYR A 1 104 ? -10.378 -7.544 20.285 1.00 93.31 104 TYR A N 1
ATOM 819 C CA . TYR A 1 104 ? -10.445 -7.743 21.733 1.00 93.31 104 TYR A CA 1
ATOM 820 C C . TYR A 1 104 ? -10.518 -6.413 22.499 1.00 93.31 104 TYR A C 1
ATOM 822 O O . TYR A 1 104 ? -10.573 -6.421 23.724 1.00 93.31 104 TYR A O 1
ATOM 830 N N . GLY A 1 105 ? -10.540 -5.275 21.793 1.00 94.25 105 GLY A N 1
ATOM 831 C CA . GLY A 1 105 ? -10.565 -3.940 22.392 1.00 94.25 105 GLY A CA 1
ATOM 832 C C . GLY A 1 105 ? -9.191 -3.425 22.822 1.00 94.25 105 GLY A C 1
ATOM 833 O O . GLY A 1 105 ? -9.109 -2.355 23.419 1.00 94.25 105 GLY A O 1
ATOM 834 N N . GLU A 1 106 ? -8.111 -4.148 22.517 1.00 96.12 106 GLU A N 1
ATOM 835 C CA . GLU A 1 106 ? -6.750 -3.706 22.822 1.00 96.12 106 GLU A CA 1
ATOM 836 C C . GLU A 1 106 ? -6.306 -2.667 21.791 1.00 96.12 106 GLU A C 1
ATOM 838 O O . GLU A 1 106 ? -6.425 -2.891 20.582 1.00 96.12 106 GLU A O 1
ATOM 843 N N . ARG A 1 107 ? -5.798 -1.532 22.276 1.00 96.44 107 ARG A N 1
ATOM 844 C CA . ARG A 1 107 ? -5.369 -0.392 21.462 1.00 96.44 107 ARG A CA 1
ATOM 845 C C . ARG A 1 107 ? -3.847 -0.364 21.362 1.00 96.44 107 ARG A C 1
ATOM 847 O O . ARG A 1 107 ? -3.164 -0.395 22.381 1.00 96.44 107 ARG A O 1
ATOM 854 N N . PHE A 1 108 ? -3.338 -0.253 20.142 1.00 96.38 108 PHE A N 1
ATOM 855 C CA . PHE A 1 108 ? -1.912 -0.217 19.828 1.00 96.38 108 PHE A CA 1
ATOM 856 C C . PHE A 1 108 ? -1.583 1.058 19.066 1.00 96.38 108 PHE A C 1
ATOM 858 O O . PHE A 1 108 ? -2.337 1.450 18.175 1.00 96.38 108 PHE A O 1
ATOM 865 N N . GLU A 1 109 ? -0.454 1.676 19.394 1.00 96.94 109 GLU A N 1
ATOM 866 C CA . GLU A 1 109 ? 0.144 2.712 18.555 1.00 96.94 109 GLU A CA 1
ATOM 867 C C . GLU A 1 109 ? 0.647 2.083 17.255 1.00 96.94 109 GLU A C 1
ATOM 869 O O . GLU A 1 109 ? 1.247 1.004 17.251 1.00 96.94 109 GLU A O 1
ATOM 874 N N . ILE A 1 110 ? 0.369 2.751 16.142 1.00 95.31 110 ILE A N 1
ATOM 875 C CA . ILE A 1 110 ? 0.813 2.359 14.805 1.00 95.31 110 ILE A CA 1
ATOM 876 C C . ILE A 1 110 ? 1.353 3.589 14.084 1.00 95.31 110 ILE A C 1
ATOM 878 O O . ILE A 1 110 ? 1.024 4.711 14.441 1.00 95.31 110 ILE A O 1
ATOM 882 N N . ASP A 1 111 ? 2.153 3.386 13.046 1.00 94.31 111 ASP A N 1
ATOM 883 C CA . ASP A 1 111 ? 2.672 4.485 12.231 1.00 94.31 111 ASP A CA 1
ATOM 884 C C . ASP A 1 111 ? 2.714 4.057 10.755 1.00 94.31 111 ASP A C 1
ATOM 886 O O . ASP A 1 111 ? 3.778 3.724 10.229 1.00 94.31 111 ASP A O 1
ATOM 890 N N . PRO A 1 112 ? 1.539 3.913 10.107 1.00 94.56 112 PRO A N 1
ATOM 891 C CA . PRO A 1 112 ? 1.459 3.308 8.779 1.00 94.56 112 PRO A CA 1
ATOM 892 C C . PRO A 1 112 ? 2.180 4.128 7.704 1.00 94.56 112 PRO A C 1
ATOM 894 O O . PRO A 1 112 ? 2.832 3.551 6.838 1.00 94.56 112 PRO A O 1
ATOM 897 N N . PHE A 1 113 ? 2.108 5.459 7.783 1.00 93.94 113 PHE A N 1
ATOM 898 C CA . PHE A 1 113 ? 2.682 6.363 6.782 1.00 93.94 113 PHE A CA 1
ATOM 899 C C . PHE A 1 113 ? 4.213 6.349 6.817 1.00 93.94 113 PHE A C 1
ATOM 901 O O . PHE A 1 113 ? 4.860 6.152 5.792 1.00 93.94 113 PHE A O 1
ATOM 908 N N . ASN A 1 114 ? 4.814 6.425 8.004 1.00 93.00 114 ASN A N 1
ATOM 909 C CA . ASN A 1 114 ? 6.264 6.292 8.140 1.00 93.00 114 ASN A CA 1
ATOM 910 C C . ASN A 1 114 ? 6.747 4.874 7.787 1.00 93.00 114 ASN A C 1
ATOM 912 O O . ASN A 1 114 ? 7.831 4.695 7.231 1.00 93.00 114 ASN A O 1
ATOM 916 N N . GLN A 1 115 ? 5.957 3.835 8.093 1.00 94.19 115 GLN A N 1
ATOM 917 C CA . GLN A 1 115 ? 6.307 2.460 7.725 1.00 94.19 115 GLN A CA 1
ATOM 918 C C . GLN A 1 115 ? 6.364 2.281 6.206 1.00 94.19 115 GLN A C 1
ATOM 920 O O . GLN A 1 115 ? 7.381 1.782 5.712 1.00 94.19 115 GLN A O 1
ATOM 925 N N . VAL A 1 116 ? 5.351 2.751 5.469 1.00 94.81 116 VAL A N 1
ATOM 926 C CA . VAL A 1 116 ? 5.352 2.678 4.002 1.00 94.81 116 VAL A CA 1
ATOM 927 C C . VAL A 1 116 ? 6.440 3.562 3.385 1.00 94.81 116 VAL A C 1
ATOM 929 O O . VAL A 1 116 ? 7.148 3.094 2.492 1.00 94.81 116 VAL A O 1
ATOM 932 N N . GLU A 1 117 ? 6.669 4.778 3.902 1.00 93.31 117 GLU A N 1
ATOM 933 C CA . GLU A 1 117 ? 7.739 5.670 3.426 1.00 93.31 117 GLU A CA 1
ATOM 934 C C . GLU A 1 117 ? 9.118 5.019 3.605 1.00 93.31 117 GLU A C 1
ATOM 936 O O . GLU A 1 117 ? 9.919 4.932 2.667 1.00 93.31 117 GLU A O 1
ATOM 941 N N . ARG A 1 118 ? 9.399 4.508 4.809 1.00 91.50 118 ARG A N 1
ATOM 942 C CA . ARG A 1 118 ? 10.668 3.843 5.122 1.00 91.50 118 ARG A CA 1
ATOM 943 C C . ARG A 1 118 ? 10.885 2.614 4.246 1.00 91.50 118 ARG A C 1
ATOM 945 O O . ARG A 1 118 ? 12.001 2.401 3.769 1.00 91.50 118 ARG A O 1
ATOM 952 N N . ASN A 1 119 ? 9.844 1.814 4.030 1.00 92.31 119 ASN A N 1
ATOM 953 C CA . ASN A 1 119 ? 9.915 0.625 3.189 1.00 92.31 119 ASN A CA 1
ATOM 954 C C . ASN A 1 119 ? 10.196 0.988 1.723 1.00 92.31 119 ASN A C 1
ATOM 956 O O . ASN A 1 119 ? 11.120 0.424 1.129 1.00 92.31 119 ASN A O 1
ATOM 960 N N . ALA A 1 120 ? 9.489 1.979 1.172 1.00 91.81 120 ALA A N 1
ATOM 961 C CA . ALA A 1 120 ? 9.733 2.504 -0.171 1.00 91.81 120 ALA A CA 1
ATOM 962 C C . ALA A 1 120 ? 11.180 3.012 -0.327 1.00 91.81 120 ALA A C 1
ATOM 964 O O . ALA A 1 120 ? 11.879 2.636 -1.274 1.00 91.81 120 ALA A O 1
ATOM 965 N N . TY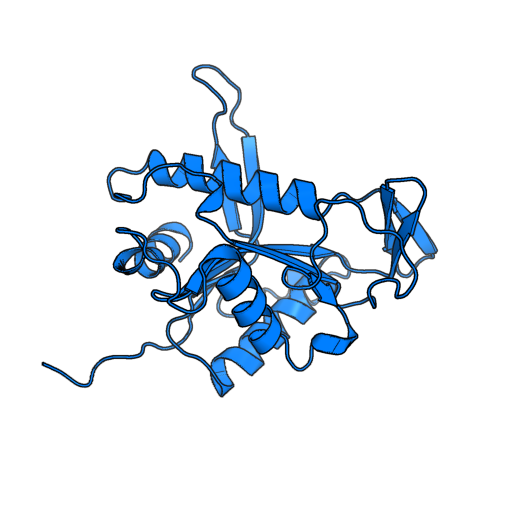R A 1 121 ? 11.677 3.779 0.649 1.00 88.81 121 TYR A N 1
ATOM 966 C CA . TYR A 1 121 ? 13.055 4.276 0.678 1.00 88.81 121 TYR A CA 1
ATOM 967 C C . TYR A 1 121 ? 14.095 3.145 0.698 1.00 88.81 121 TYR A C 1
ATOM 969 O O . TYR A 1 121 ? 15.064 3.140 -0.071 1.00 88.81 121 TYR A O 1
ATOM 977 N N . GLU A 1 122 ? 13.929 2.176 1.600 1.00 88.12 122 GLU A N 1
ATOM 978 C CA . GLU A 1 122 ? 14.868 1.064 1.739 1.00 88.12 122 GLU A CA 1
ATOM 979 C C . GLU A 1 122 ? 14.898 0.184 0.489 1.00 88.12 122 GLU A C 1
ATOM 981 O O . GLU A 1 122 ? 15.980 -0.266 0.087 1.00 88.12 122 GLU A O 1
ATOM 986 N N . LEU A 1 123 ? 13.741 -0.017 -0.142 1.00 88.06 123 LEU A N 1
ATOM 987 C CA . LEU A 1 123 ? 13.625 -0.753 -1.390 1.00 88.06 123 LEU A CA 1
ATOM 988 C C . LEU A 1 123 ? 14.308 -0.008 -2.543 1.00 88.06 123 LEU A C 1
ATOM 990 O O . LEU A 1 123 ? 15.078 -0.625 -3.280 1.00 88.06 123 LEU A O 1
ATOM 994 N N . ALA A 1 124 ? 14.124 1.312 -2.658 1.00 85.94 124 ALA A N 1
ATOM 995 C CA . ALA A 1 124 ? 14.755 2.114 -3.713 1.00 85.94 124 ALA A CA 1
ATOM 996 C C . ALA A 1 124 ? 16.282 2.018 -3.629 1.00 85.94 124 ALA A C 1
ATOM 998 O O . ALA A 1 124 ? 16.965 1.713 -4.610 1.00 85.94 124 ALA A O 1
ATOM 999 N N . ARG A 1 125 ? 16.831 2.129 -2.413 1.00 83.25 125 ARG A N 1
ATOM 1000 C CA . ARG A 1 125 ? 18.265 1.910 -2.161 1.00 83.25 125 ARG A CA 1
ATOM 1001 C C . ARG A 1 125 ? 18.727 0.487 -2.445 1.00 83.25 125 ARG A C 1
ATOM 1003 O O . ARG A 1 125 ? 19.904 0.272 -2.748 1.00 83.25 125 ARG A O 1
ATOM 1010 N N . LYS A 1 126 ? 17.861 -0.507 -2.248 1.00 84.25 126 LYS A N 1
ATOM 1011 C CA . LYS A 1 126 ? 18.182 -1.909 -2.516 1.00 84.25 126 LYS A CA 1
ATOM 1012 C C . LYS A 1 126 ? 18.263 -2.157 -4.020 1.00 84.25 126 LYS A C 1
ATOM 1014 O O . LYS A 1 126 ? 19.222 -2.804 -4.442 1.00 84.25 126 LYS A O 1
ATOM 1019 N N . PHE A 1 127 ? 17.314 -1.634 -4.795 1.00 83.25 127 PHE A N 1
ATOM 1020 C CA . PHE A 1 127 ? 17.278 -1.781 -6.251 1.00 83.25 127 PHE A CA 1
ATOM 1021 C C . PHE A 1 127 ? 18.409 -1.003 -6.923 1.00 83.25 127 PHE A C 1
ATOM 1023 O O . PHE A 1 127 ? 19.088 -1.569 -7.768 1.00 83.25 127 PHE A O 1
ATOM 1030 N N . ASP A 1 128 ? 18.732 0.207 -6.464 1.00 79.94 128 ASP A N 1
ATOM 1031 C CA . ASP A 1 128 ? 19.861 1.006 -6.976 1.00 79.94 128 ASP A CA 1
ATOM 1032 C C . ASP A 1 128 ? 21.223 0.287 -6.908 1.00 79.94 128 ASP A C 1
ATOM 1034 O O . ASP A 1 128 ? 22.078 0.441 -7.776 1.00 79.94 128 ASP A O 1
ATOM 1038 N N . LYS A 1 129 ? 21.417 -0.585 -5.913 1.00 79.94 129 LYS A N 1
ATOM 1039 C CA . LYS A 1 129 ? 22.641 -1.397 -5.789 1.00 79.94 129 LYS A CA 1
ATOM 1040 C C . LYS A 1 129 ? 22.688 -2.587 -6.754 1.00 79.94 129 LYS A C 1
ATOM 1042 O O . LYS A 1 129 ? 23.707 -3.282 -6.810 1.00 79.94 129 LYS A O 1
ATOM 1047 N N . MET A 1 130 ? 21.608 -2.881 -7.475 1.00 79.38 130 MET A N 1
ATOM 1048 C CA . MET A 1 130 ? 21.541 -3.991 -8.420 1.00 79.38 130 MET A CA 1
ATOM 1049 C C . MET A 1 130 ? 21.980 -3.521 -9.805 1.00 79.38 130 MET A C 1
ATOM 1051 O O . MET A 1 130 ? 21.357 -2.657 -10.402 1.00 79.38 130 MET A O 1
ATOM 1055 N N . LYS A 1 131 ? 23.004 -4.163 -10.381 1.00 68.94 131 LYS A N 1
ATOM 1056 C CA . LYS A 1 131 ? 23.542 -3.808 -11.713 1.00 68.94 131 LYS A CA 1
ATOM 1057 C C . LYS A 1 131 ? 22.503 -3.802 -12.844 1.00 68.94 131 LYS A C 1
ATOM 1059 O O . LYS A 1 131 ? 22.721 -3.157 -13.860 1.00 68.94 131 LYS A O 1
ATOM 1064 N N . ARG A 1 132 ? 21.416 -4.566 -12.697 1.00 70.88 132 ARG A N 1
ATOM 1065 C CA . ARG A 1 132 ? 20.329 -4.666 -13.685 1.00 70.88 132 ARG A CA 1
ATOM 1066 C C . ARG A 1 132 ? 19.271 -3.567 -13.525 1.00 70.88 132 ARG A C 1
ATOM 1068 O O . ARG A 1 132 ? 18.402 -3.457 -14.380 1.00 70.88 132 ARG A O 1
ATOM 1075 N N . TRP A 1 133 ? 19.342 -2.760 -12.466 1.00 71.62 133 TRP A N 1
ATOM 1076 C CA . TRP A 1 133 ? 18.469 -1.613 -12.255 1.00 71.62 133 TRP A CA 1
ATOM 1077 C C . TRP A 1 133 ? 19.162 -0.342 -12.745 1.00 71.62 133 TRP A C 1
ATOM 1079 O O . TRP A 1 133 ? 20.061 0.187 -12.100 1.00 71.62 133 TRP A O 1
ATOM 1089 N N . SER A 1 134 ? 18.727 0.179 -13.889 1.00 63.38 134 SER A N 1
ATOM 1090 C CA . SER A 1 134 ? 19.142 1.495 -14.401 1.00 63.38 134 SER A CA 1
ATOM 1091 C C . SER A 1 134 ? 18.298 2.640 -13.820 1.00 63.38 134 SER A C 1
ATOM 1093 O O . SER A 1 134 ? 18.305 3.754 -14.341 1.00 63.38 134 SER A O 1
ATOM 1095 N N . GLY A 1 135 ? 17.533 2.360 -12.758 1.00 61.03 135 GLY A N 1
ATOM 1096 C CA . GLY A 1 135 ? 16.458 3.215 -12.277 1.00 61.03 135 GLY A CA 1
ATOM 1097 C C . GLY A 1 135 ? 16.858 4.318 -11.282 1.00 61.03 135 GLY A C 1
ATOM 1098 O O . GLY A 1 135 ? 16.026 5.121 -10.875 1.00 61.03 135 GLY A O 1
ATOM 1099 N N . GLY A 1 136 ? 18.113 4.380 -10.844 1.00 59.06 136 GLY A N 1
ATOM 1100 C CA . GLY A 1 136 ? 18.517 5.274 -9.750 1.00 59.06 136 GLY A CA 1
ATOM 1101 C C . GLY A 1 136 ? 17.827 4.970 -8.405 1.00 59.06 136 GLY A C 1
ATOM 1102 O O . GLY A 1 136 ? 17.049 4.018 -8.287 1.00 59.06 136 GLY A O 1
ATOM 1103 N N . SER A 1 137 ? 18.117 5.801 -7.397 1.00 60.09 137 SER A N 1
ATOM 1104 C CA . SER A 1 137 ? 17.836 5.547 -5.968 1.00 60.09 137 SER A CA 1
ATOM 1105 C C . SER A 1 137 ? 16.800 6.467 -5.312 1.00 60.09 137 SER A C 1
ATOM 1107 O O . SER A 1 137 ? 16.607 6.368 -4.098 1.00 60.09 137 SER A O 1
ATOM 1109 N N . ASP A 1 138 ? 16.150 7.367 -6.053 1.00 65.88 138 ASP A N 1
ATOM 1110 C CA . ASP A 1 138 ? 15.292 8.380 -5.425 1.00 65.88 138 ASP A CA 1
ATOM 1111 C C . ASP A 1 138 ? 14.050 7.752 -4.787 1.00 65.88 138 ASP A C 1
ATOM 1113 O O . ASP A 1 138 ? 13.303 7.012 -5.426 1.00 65.88 138 ASP A O 1
ATOM 1117 N N . ARG A 1 139 ? 13.830 8.066 -3.510 1.00 62.91 139 ARG A N 1
ATOM 1118 C CA . ARG A 1 139 ? 12.741 7.508 -2.694 1.00 62.91 139 ARG A CA 1
ATOM 1119 C C . ARG A 1 139 ? 11.347 7.848 -3.218 1.00 62.91 139 ARG A C 1
ATOM 1121 O O . ARG A 1 139 ? 10.430 7.058 -3.041 1.00 62.91 139 ARG A O 1
ATOM 1128 N N . ASP A 1 140 ? 11.227 8.976 -3.917 1.00 64.25 140 ASP A N 1
ATOM 1129 C CA . ASP A 1 140 ? 9.972 9.476 -4.489 1.00 64.25 140 ASP A CA 1
ATOM 1130 C C . ASP A 1 140 ? 9.551 8.674 -5.734 1.00 64.25 140 ASP A C 1
ATOM 1132 O O . ASP A 1 140 ? 8.528 8.937 -6.358 1.00 64.25 140 ASP A O 1
ATOM 1136 N N . LYS A 1 141 ? 10.354 7.677 -6.130 1.00 75.25 141 LYS A N 1
ATOM 1137 C CA . LYS A 1 141 ? 10.080 6.841 -7.298 1.00 75.25 141 LYS A CA 1
ATOM 1138 C C . LYS A 1 141 ? 9.157 5.677 -7.007 1.00 75.25 141 LYS A C 1
ATOM 1140 O O . LYS A 1 141 ? 8.680 5.097 -7.979 1.00 75.25 141 LYS A O 1
ATOM 1145 N N . TYR A 1 142 ? 8.925 5.306 -5.749 1.00 89.12 142 TYR A N 1
ATOM 1146 C CA . TYR A 1 142 ? 7.989 4.236 -5.399 1.00 89.12 142 TYR A CA 1
ATOM 1147 C C . TYR A 1 142 ? 6.773 4.827 -4.716 1.00 89.12 142 TYR A C 1
ATOM 1149 O O . TYR A 1 142 ? 6.889 5.466 -3.672 1.00 89.12 142 TYR A O 1
ATOM 1157 N N . ALA A 1 143 ? 5.618 4.604 -5.331 1.00 93.56 143 ALA A N 1
ATOM 1158 C CA . ALA A 1 143 ? 4.357 5.061 -4.796 1.00 93.56 143 ALA A CA 1
ATOM 1159 C C . ALA A 1 143 ? 4.086 4.380 -3.456 1.00 93.56 143 ALA A C 1
ATOM 1161 O O . ALA A 1 143 ? 4.429 3.215 -3.242 1.00 93.56 143 ALA A O 1
ATOM 1162 N N . GLN A 1 144 ? 3.466 5.128 -2.562 1.00 95.50 144 GLN A N 1
ATOM 1163 C CA . GLN A 1 144 ? 3.126 4.693 -1.220 1.00 95.50 144 GLN A CA 1
ATOM 1164 C C . GLN A 1 144 ? 1.609 4.612 -1.118 1.00 95.50 144 GLN A C 1
ATOM 1166 O O . GLN A 1 144 ? 0.912 5.546 -1.519 1.00 95.50 144 GLN A O 1
ATOM 1171 N N . TRP A 1 145 ? 1.108 3.502 -0.588 1.00 97.75 145 TRP A N 1
ATOM 1172 C CA . TRP A 1 145 ? -0.323 3.274 -0.454 1.00 97.75 145 TRP A CA 1
ATOM 1173 C C . TRP A 1 145 ? -0.638 2.600 0.877 1.00 97.75 145 TRP A C 1
ATOM 1175 O O . TRP A 1 145 ? -0.035 1.588 1.236 1.00 97.75 145 TRP A O 1
ATOM 1185 N N . VAL A 1 146 ? -1.570 3.172 1.629 1.00 97.50 146 VAL A N 1
ATOM 1186 C CA . VAL A 1 146 ? -1.993 2.650 2.929 1.00 97.50 146 VAL A CA 1
ATOM 1187 C C . VAL A 1 146 ? -3.420 2.130 2.815 1.00 97.50 146 VAL A C 1
ATOM 1189 O O . VAL A 1 146 ? -4.295 2.812 2.285 1.00 97.50 146 VAL A O 1
ATOM 1192 N N . ILE A 1 147 ? -3.672 0.925 3.327 1.00 98.44 147 ILE A N 1
ATOM 1193 C CA . ILE A 1 147 ? -5.000 0.308 3.268 1.00 98.44 147 ILE A CA 1
ATOM 1194 C C . ILE A 1 147 ? -5.504 -0.027 4.672 1.00 98.44 147 ILE A C 1
ATOM 1196 O O . ILE A 1 147 ? -4.834 -0.710 5.453 1.00 98.44 147 ILE A O 1
ATOM 1200 N N . PHE A 1 148 ? -6.727 0.407 4.970 1.00 97.44 148 PHE A N 1
ATOM 1201 C CA . PHE A 1 148 ? -7.452 0.125 6.208 1.00 97.44 148 PHE A CA 1
ATOM 1202 C C . PHE A 1 148 ? -8.689 -0.739 5.913 1.00 97.44 148 PHE A C 1
ATOM 1204 O O . PHE A 1 148 ? -9.812 -0.241 5.937 1.00 97.44 148 PHE A O 1
ATOM 1211 N N . PRO A 1 149 ? -8.539 -2.049 5.643 1.00 97.50 149 PRO A N 1
ATOM 1212 C CA . PRO A 1 149 ? -9.650 -2.869 5.145 1.00 97.50 149 PRO A CA 1
ATOM 1213 C C . PRO A 1 149 ? -10.770 -3.084 6.180 1.00 97.50 149 PRO A C 1
ATOM 1215 O O . PRO A 1 149 ? -11.905 -3.398 5.823 1.00 97.50 149 PRO A O 1
ATOM 1218 N N . ASP A 1 150 ? -10.462 -2.923 7.469 1.00 94.81 150 ASP A N 1
ATOM 1219 C CA . ASP A 1 150 ? -11.394 -3.153 8.579 1.00 94.81 150 ASP A CA 1
ATOM 1220 C C . ASP A 1 150 ? -11.976 -1.855 9.175 1.00 94.81 150 ASP A C 1
ATOM 1222 O O . ASP A 1 150 ? -12.799 -1.926 10.092 1.00 94.81 150 ASP A O 1
ATOM 1226 N N . SER A 1 151 ? -11.551 -0.678 8.703 1.00 93.75 151 SER A N 1
ATOM 1227 C CA . SER A 1 151 ? -11.929 0.607 9.296 1.00 93.75 151 SER A CA 1
ATOM 1228 C C . SER A 1 151 ? -12.188 1.659 8.239 1.00 93.75 151 SER A C 1
ATOM 1230 O O . SER A 1 151 ? -11.459 1.764 7.264 1.00 93.75 151 SER A O 1
ATOM 1232 N N . THR A 1 152 ? -13.182 2.500 8.486 1.00 91.69 152 THR A N 1
ATOM 1233 C CA . THR A 1 152 ? -13.335 3.764 7.769 1.00 91.69 152 THR A CA 1
ATOM 1234 C C . THR A 1 152 ? -12.350 4.781 8.331 1.00 91.69 152 THR A C 1
ATOM 1236 O O . THR A 1 152 ? -12.167 4.841 9.557 1.00 91.69 152 THR A O 1
ATOM 1239 N N . SER A 1 153 ? -11.756 5.606 7.478 1.00 82.38 153 SER A N 1
ATOM 1240 C CA . SER A 1 153 ? -10.965 6.751 7.919 1.00 82.38 153 SER A CA 1
ATOM 1241 C C . SER A 1 153 ? -11.867 7.720 8.706 1.00 82.38 153 SER A C 1
ATOM 1243 O O . SER A 1 153 ? -12.989 8.006 8.275 1.00 82.38 153 SER A O 1
ATOM 1245 N N . PRO A 1 154 ? -11.456 8.214 9.889 1.00 75.62 154 PRO A N 1
ATOM 1246 C CA . PRO A 1 154 ? -12.269 9.149 10.666 1.00 75.62 154 PRO A CA 1
ATOM 1247 C C . PRO A 1 154 ? -12.648 10.426 9.885 1.00 75.62 154 PRO A C 1
ATOM 1249 O O . PRO A 1 154 ? -11.816 11.298 9.649 1.00 75.62 154 PRO A O 1
ATOM 1252 N N . ALA A 1 155 ? -13.925 10.586 9.528 1.00 70.12 155 ALA A N 1
ATOM 1253 C CA . ALA A 1 155 ? -14.384 11.687 8.665 1.00 70.12 155 ALA A CA 1
ATOM 1254 C C . ALA A 1 155 ? -14.107 13.107 9.210 1.00 70.12 155 ALA A C 1
ATOM 1256 O O . ALA A 1 155 ? -14.000 14.049 8.435 1.00 70.12 155 ALA A O 1
ATOM 1257 N N . ASN A 1 156 ? -13.977 13.258 10.533 1.00 70.56 156 ASN A N 1
ATOM 1258 C CA . ASN A 1 156 ? -13.747 14.545 11.203 1.00 70.56 156 ASN A CA 1
ATOM 1259 C C . ASN A 1 156 ? -12.352 14.654 11.844 1.00 70.56 156 ASN A C 1
ATOM 1261 O O . ASN A 1 156 ? -12.147 15.504 12.712 1.00 70.56 156 ASN A O 1
ATOM 1265 N N . ALA A 1 157 ? -11.409 13.771 11.502 1.00 74.06 157 ALA A N 1
ATOM 1266 C CA . ALA A 1 157 ? -10.050 13.899 12.012 1.00 74.06 157 ALA A CA 1
ATOM 1267 C C . ALA A 1 157 ? -9.311 15.043 11.315 1.00 74.06 157 ALA A C 1
ATOM 1269 O O . ALA A 1 157 ? -9.415 15.239 10.106 1.00 74.06 157 ALA A O 1
ATOM 1270 N N . ILE A 1 158 ? -8.520 15.771 12.098 1.00 78.94 158 ILE A N 1
ATOM 1271 C CA . ILE A 1 158 ? -7.464 16.620 11.560 1.00 78.94 158 ILE A CA 1
ATOM 1272 C C . ILE A 1 158 ? -6.276 15.695 11.346 1.00 78.94 158 ILE A C 1
ATOM 1274 O O . ILE A 1 158 ? -5.625 15.303 12.311 1.00 78.94 158 ILE A O 1
ATOM 1278 N N . TYR A 1 159 ? -6.052 15.291 10.104 1.00 83.38 159 TYR A N 1
ATOM 1279 C CA . TYR A 1 159 ? -4.933 14.429 9.754 1.00 83.38 159 TYR A CA 1
ATOM 1280 C C . TYR A 1 159 ? -3.610 15.201 9.739 1.00 83.38 159 TYR A C 1
ATOM 1282 O O . TYR A 1 159 ? -3.615 16.424 9.554 1.00 83.38 159 TYR A O 1
ATOM 1290 N N . PRO A 1 160 ? -2.476 14.517 9.962 1.00 81.69 160 PRO A N 1
ATOM 1291 C CA . PRO A 1 160 ? -1.181 15.162 9.851 1.00 81.69 160 PRO A CA 1
ATOM 1292 C C . PRO A 1 160 ? -0.842 15.448 8.372 1.00 81.69 160 PRO A C 1
ATOM 1294 O O . PRO A 1 160 ? -1.446 14.839 7.487 1.00 81.69 160 PRO A O 1
ATOM 1297 N N . PRO A 1 161 ? 0.092 16.370 8.074 1.00 84.06 161 PRO A N 1
ATOM 1298 C CA . PRO A 1 161 ? 0.386 16.795 6.700 1.00 84.06 161 PRO A CA 1
ATOM 1299 C C . PRO A 1 161 ? 0.845 15.684 5.743 1.00 84.06 161 PRO A C 1
ATOM 1301 O O . PRO A 1 161 ? 0.718 15.844 4.536 1.00 84.06 161 PRO A O 1
ATOM 1304 N N . GLU A 1 162 ? 1.391 14.582 6.258 1.00 80.25 162 GLU A N 1
ATOM 1305 C CA . GLU A 1 162 ? 1.779 13.403 5.474 1.00 80.25 162 GLU A CA 1
ATOM 1306 C C . GLU A 1 162 ? 0.593 12.540 5.011 1.00 80.25 162 GLU A C 1
ATOM 1308 O O . GLU A 1 162 ? 0.774 11.634 4.199 1.00 80.25 162 GLU A O 1
ATOM 1313 N N . TYR A 1 163 ? -0.615 12.795 5.520 1.00 87.56 163 TYR A N 1
ATOM 1314 C CA . TYR A 1 163 ? -1.825 12.115 5.075 1.00 87.56 163 TYR A CA 1
ATOM 1315 C C . TYR A 1 163 ? -2.394 12.793 3.828 1.00 87.56 163 TYR A C 1
ATOM 1317 O O . TYR A 1 163 ? -2.777 13.963 3.866 1.00 87.56 163 TYR A O 1
ATOM 1325 N N . ASP A 1 164 ? -2.571 12.010 2.769 1.00 90.50 164 ASP A N 1
ATOM 1326 C CA . ASP A 1 164 ? -3.392 12.371 1.619 1.00 90.50 164 ASP A CA 1
ATOM 1327 C C . ASP A 1 164 ? -4.416 11.260 1.363 1.00 90.50 164 ASP A C 1
ATOM 1329 O O . ASP A 1 164 ? -4.075 10.075 1.333 1.00 90.50 164 ASP A O 1
ATOM 1333 N N . SER A 1 165 ? -5.684 11.630 1.179 1.00 89.81 165 SER A N 1
ATOM 1334 C CA . SER A 1 165 ? -6.755 10.666 0.914 1.00 89.81 165 SER A CA 1
ATOM 1335 C C . SER A 1 165 ? -6.541 9.862 -0.369 1.00 89.81 165 SER A C 1
ATOM 1337 O O . SER A 1 165 ? -7.008 8.733 -0.437 1.00 89.81 165 SER A O 1
ATOM 1339 N N . GLN A 1 166 ? -5.817 10.391 -1.361 1.00 91.94 166 GLN A N 1
ATOM 1340 C CA . GLN A 1 166 ? -5.512 9.672 -2.606 1.00 91.94 166 GLN A CA 1
ATOM 1341 C C . GLN A 1 166 ? -4.518 8.519 -2.394 1.00 91.94 166 GLN A C 1
ATOM 1343 O O . GLN A 1 166 ? -4.415 7.622 -3.225 1.00 91.94 166 GLN A O 1
ATOM 1348 N N . MET A 1 167 ? -3.792 8.523 -1.274 1.00 93.19 167 MET A N 1
ATOM 1349 C CA . MET A 1 167 ? -2.859 7.464 -0.881 1.00 93.19 167 MET A CA 1
ATOM 1350 C C . MET A 1 167 ? -3.461 6.494 0.142 1.00 93.19 167 MET A C 1
ATOM 1352 O O . MET A 1 167 ? -2.740 5.643 0.673 1.00 93.19 167 MET A O 1
ATOM 1356 N N . VAL A 1 168 ? -4.758 6.607 0.444 1.00 95.50 168 VAL A N 1
ATOM 1357 C CA . VAL A 1 168 ? -5.423 5.812 1.479 1.00 95.50 168 VAL A CA 1
ATOM 1358 C C . VAL A 1 168 ? -6.688 5.175 0.927 1.00 95.50 168 VAL A C 1
ATOM 1360 O O . VAL A 1 168 ? -7.592 5.856 0.459 1.00 95.50 168 VAL A O 1
ATOM 1363 N N . THR A 1 169 ? -6.795 3.855 1.049 1.00 97.19 169 THR A N 1
ATOM 1364 C CA . THR A 1 169 ? -8.051 3.140 0.792 1.00 97.19 169 THR A CA 1
ATOM 1365 C C . THR A 1 169 ? -8.571 2.554 2.092 1.00 97.19 169 THR A C 1
ATOM 1367 O O . THR A 1 169 ? -7.896 1.769 2.754 1.00 97.19 169 THR A O 1
ATOM 1370 N N . ASP A 1 170 ? -9.779 2.944 2.473 1.00 96.50 170 ASP A N 1
ATOM 1371 C CA . ASP A 1 170 ? -10.418 2.482 3.698 1.00 96.50 170 ASP A CA 1
ATOM 1372 C C . ASP A 1 170 ? -11.486 1.413 3.414 1.00 96.50 170 ASP A C 1
ATOM 1374 O O . ASP A 1 170 ? -11.716 1.009 2.270 1.00 96.50 170 ASP A O 1
ATOM 1378 N N . GLN A 1 171 ? -12.146 0.937 4.469 1.00 97.19 171 GLN A N 1
ATOM 1379 C CA . GLN A 1 171 ? -13.163 -0.109 4.376 1.00 97.19 171 GLN A CA 1
ATOM 1380 C C . GLN A 1 171 ? -14.287 0.195 3.369 1.00 97.19 171 GLN A C 1
ATOM 1382 O O . GLN A 1 171 ? -14.817 -0.746 2.776 1.00 97.19 171 GLN A O 1
ATOM 1387 N N . LEU A 1 172 ? -14.669 1.464 3.172 1.00 95.81 172 LEU A N 1
ATOM 1388 C CA . LEU A 1 172 ? -15.776 1.830 2.279 1.00 95.81 172 LEU A CA 1
ATOM 1389 C C . LEU A 1 172 ? -15.416 1.665 0.803 1.00 95.81 172 LEU A C 1
ATOM 1391 O O . LEU A 1 172 ? -16.317 1.496 -0.010 1.00 95.81 172 LEU A O 1
ATOM 1395 N N . ALA A 1 173 ? -14.126 1.709 0.471 1.00 96.56 173 ALA A N 1
ATOM 1396 C CA . ALA A 1 173 ? -13.620 1.627 -0.895 1.00 96.56 173 ALA A CA 1
ATOM 1397 C C . ALA A 1 173 ? -13.003 0.254 -1.232 1.00 96.56 173 ALA A C 1
ATOM 1399 O O . ALA A 1 173 ? -12.450 0.069 -2.315 1.0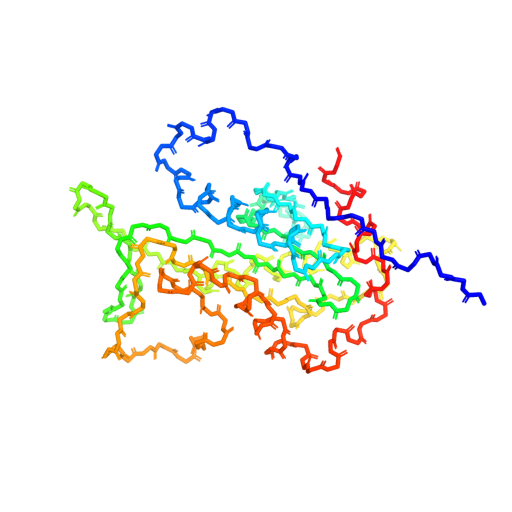0 96.56 173 ALA A O 1
ATOM 1400 N N . MET A 1 174 ? -13.104 -0.739 -0.339 1.00 98.00 174 MET A N 1
ATOM 1401 C CA . MET A 1 174 ? -12.532 -2.078 -0.556 1.00 98.00 174 MET A CA 1
ATOM 1402 C C . MET A 1 174 ? -13.165 -2.841 -1.730 1.00 98.00 174 MET A C 1
ATOM 1404 O O . MET A 1 174 ? -12.499 -3.675 -2.346 1.00 98.00 174 MET A O 1
ATOM 1408 N N . ASP A 1 175 ? -14.426 -2.571 -2.076 1.00 97.12 175 ASP A N 1
ATOM 1409 C CA . ASP A 1 175 ? -15.094 -3.142 -3.258 1.00 97.12 175 ASP A CA 1
ATOM 1410 C C . ASP A 1 175 ? -14.570 -2.561 -4.585 1.00 97.12 175 ASP A C 1
ATOM 1412 O O . ASP A 1 175 ? -14.747 -3.170 -5.642 1.00 97.12 175 ASP A O 1
ATOM 1416 N N . LYS A 1 176 ? -13.862 -1.431 -4.503 1.00 97.38 176 LYS A N 1
ATOM 1417 C CA . LYS A 1 176 ? -13.220 -0.694 -5.596 1.00 97.38 176 LYS A CA 1
ATOM 1418 C C . LYS A 1 176 ? -11.724 -0.502 -5.351 1.00 97.38 176 LYS A C 1
ATOM 1420 O O . LYS A 1 176 ? -11.125 0.476 -5.789 1.00 97.38 176 LYS A O 1
ATOM 1425 N N . LEU A 1 177 ? -11.099 -1.453 -4.666 1.00 98.38 177 LEU A N 1
ATOM 1426 C CA . LEU A 1 177 ? -9.687 -1.417 -4.299 1.00 98.38 177 LEU A CA 1
ATOM 1427 C C . LEU A 1 177 ? -8.751 -1.136 -5.492 1.00 98.38 177 LEU A C 1
ATOM 1429 O O . LEU A 1 177 ? -7.744 -0.454 -5.332 1.00 98.38 177 LEU A O 1
ATOM 1433 N N . VAL A 1 178 ? -9.078 -1.624 -6.693 1.00 98.25 178 VAL A N 1
ATOM 1434 C CA . VAL A 1 178 ? -8.291 -1.332 -7.908 1.00 98.25 178 VAL A CA 1
ATOM 1435 C C . VAL A 1 178 ? -8.431 0.120 -8.377 1.00 98.25 178 VAL A C 1
ATOM 1437 O O . VAL A 1 178 ? -7.479 0.644 -8.943 1.00 98.25 178 VAL A O 1
ATOM 1440 N N . GLU A 1 179 ? -9.555 0.794 -8.129 1.00 97.56 179 GLU A N 1
ATOM 1441 C CA . GLU A 1 179 ? -9.663 2.242 -8.374 1.00 97.56 179 GLU A CA 1
ATOM 1442 C C . GLU A 1 179 ? -8.699 2.991 -7.440 1.00 97.56 179 GLU A C 1
ATOM 1444 O O . GLU A 1 179 ? -7.867 3.755 -7.922 1.00 97.56 179 GLU A O 1
ATOM 1449 N N . GLY A 1 180 ? -8.693 2.657 -6.142 1.00 97.81 180 GLY A N 1
ATOM 1450 C CA . GLY A 1 180 ? -7.754 3.230 -5.165 1.00 97.81 180 GLY A CA 1
ATOM 1451 C C . GLY A 1 180 ? -6.277 2.955 -5.485 1.00 97.81 180 GLY A C 1
ATOM 1452 O O . GLY A 1 180 ? -5.430 3.830 -5.328 1.00 97.81 180 GLY A O 1
ATOM 1453 N N . LEU A 1 181 ? -5.959 1.768 -6.016 1.00 98.00 181 LEU A N 1
ATOM 1454 C CA . LEU A 1 181 ? -4.619 1.440 -6.517 1.00 98.00 181 LEU A CA 1
ATOM 1455 C C . LEU A 1 181 ? -4.175 2.393 -7.638 1.00 98.00 181 LEU A C 1
ATOM 1457 O O . LEU A 1 181 ? -3.023 2.832 -7.672 1.00 98.00 181 LEU A O 1
ATOM 1461 N N . LEU A 1 182 ? -5.073 2.670 -8.586 1.00 96.88 182 LEU A N 1
ATOM 1462 C CA . LEU A 1 182 ? -4.789 3.545 -9.719 1.00 96.88 182 LEU A CA 1
ATOM 1463 C C . LEU A 1 182 ? -4.706 5.009 -9.279 1.00 96.88 182 LEU A C 1
ATOM 1465 O O . LEU A 1 182 ? -3.811 5.708 -9.742 1.00 96.88 182 LEU A O 1
ATOM 1469 N N . GLU A 1 183 ? -5.554 5.447 -8.348 1.00 96.62 183 GLU A N 1
ATOM 1470 C CA . GLU A 1 183 ? -5.488 6.786 -7.747 1.00 96.62 183 GLU A CA 1
ATOM 1471 C C . GLU A 1 183 ? -4.166 7.014 -7.007 1.00 96.62 183 GLU A C 1
ATOM 1473 O O . GLU A 1 183 ? -3.491 8.012 -7.262 1.00 96.62 183 GLU A O 1
ATOM 1478 N N . ALA A 1 184 ? -3.738 6.062 -6.170 1.00 96.06 184 ALA A N 1
ATOM 1479 C CA . ALA A 1 184 ? -2.451 6.135 -5.482 1.00 96.06 184 ALA A CA 1
ATOM 1480 C C . ALA A 1 184 ? -1.285 6.156 -6.484 1.00 96.06 184 ALA A C 1
ATOM 1482 O O . ALA A 1 184 ? -0.334 6.920 -6.326 1.00 96.06 184 ALA A O 1
ATOM 1483 N N . SER A 1 185 ? -1.361 5.359 -7.554 1.00 94.94 185 SER A N 1
ATOM 1484 C CA . SER A 1 185 ? -0.369 5.395 -8.634 1.00 94.94 185 SER A CA 1
ATOM 1485 C C . SER A 1 185 ? -0.314 6.767 -9.317 1.00 94.94 185 SER A C 1
ATOM 1487 O O . SER A 1 185 ? 0.771 7.337 -9.448 1.00 94.94 185 SER A O 1
ATOM 1489 N N . SER A 1 186 ? -1.463 7.324 -9.713 1.00 94.62 186 SER A N 1
ATOM 1490 C CA . SER A 1 186 ? -1.549 8.631 -10.376 1.00 94.62 186 SER A CA 1
ATOM 1491 C C . SER A 1 186 ? -1.120 9.779 -9.465 1.00 94.62 186 SER A C 1
ATOM 1493 O O . SER A 1 186 ? -0.493 10.719 -9.946 1.00 94.62 186 SER A O 1
ATOM 1495 N N . PHE A 1 187 ? -1.377 9.702 -8.157 1.00 93.75 187 PHE A N 1
ATOM 1496 C CA . PHE A 1 187 ? -0.899 10.700 -7.197 1.00 93.75 187 PHE A CA 1
ATOM 1497 C C . PHE A 1 187 ? 0.633 10.818 -7.217 1.00 93.75 187 PHE A C 1
ATOM 1499 O O . PHE A 1 187 ? 1.177 11.919 -7.276 1.00 93.75 18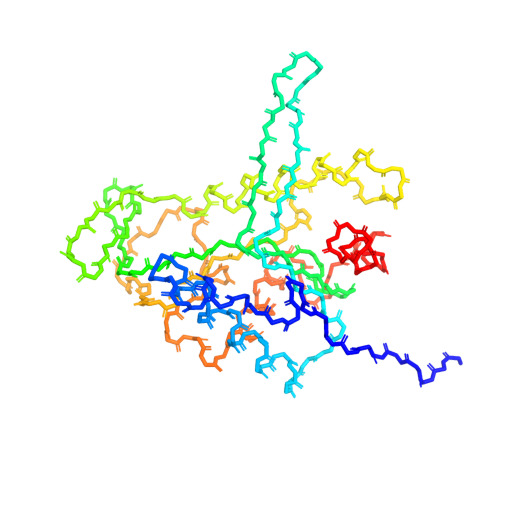7 PHE A O 1
ATOM 1506 N N . TRP A 1 188 ? 1.334 9.681 -7.224 1.00 91.94 188 TRP A N 1
ATOM 1507 C CA . TRP A 1 188 ? 2.798 9.649 -7.192 1.00 91.94 188 TRP A CA 1
ATOM 1508 C C . TRP A 1 188 ? 3.455 9.864 -8.558 1.00 91.94 188 TRP A C 1
ATOM 1510 O O . TRP A 1 188 ? 4.559 10.403 -8.635 1.00 91.94 188 TRP A O 1
ATOM 1520 N N . TYR A 1 189 ? 2.814 9.420 -9.639 1.00 91.31 189 TYR A N 1
ATOM 1521 C CA . TYR A 1 189 ? 3.439 9.357 -10.965 1.00 91.31 189 TYR A CA 1
ATOM 1522 C C . TYR A 1 189 ? 2.801 10.255 -12.020 1.00 91.31 189 TYR A C 1
ATOM 1524 O O . TYR A 1 189 ? 3.351 10.387 -13.113 1.00 91.31 189 TYR A O 1
ATOM 1532 N N . GLY A 1 190 ? 1.674 10.887 -11.703 1.00 91.31 190 GLY A N 1
ATOM 1533 C CA . GLY A 1 190 ? 0.840 11.599 -12.660 1.00 91.31 190 GLY A CA 1
ATOM 1534 C C . GLY A 1 190 ? 0.024 10.660 -13.554 1.00 91.31 190 GLY A C 1
ATOM 1535 O O . GLY A 1 190 ? 0.264 9.455 -13.638 1.00 91.31 190 GLY A O 1
ATOM 1536 N N . GLU A 1 191 ? -0.934 11.241 -14.275 1.00 89.12 191 GLU A N 1
ATOM 1537 C CA . GLU A 1 191 ? -1.862 10.520 -15.166 1.00 89.12 191 GLU A CA 1
ATOM 1538 C C . GLU A 1 191 ? -1.168 9.807 -16.339 1.00 89.12 191 GLU A C 1
ATOM 1540 O O . GLU A 1 191 ? -1.618 8.765 -16.837 1.00 89.12 191 GLU A O 1
ATOM 1545 N N . ASP A 1 192 ? -0.021 10.339 -16.760 1.00 86.88 192 ASP A N 1
ATOM 1546 C CA . ASP A 1 192 ? 0.814 9.733 -17.796 1.00 86.88 192 ASP A CA 1
ATOM 1547 C C . ASP A 1 192 ? 1.536 8.469 -17.293 1.00 86.88 192 ASP A C 1
ATOM 1549 O O . ASP A 1 192 ? 2.078 7.694 -18.089 1.00 86.88 192 ASP A O 1
ATOM 1553 N N . GLY A 1 193 ? 1.490 8.207 -15.985 1.00 86.25 193 GLY A N 1
ATOM 1554 C CA . GLY A 1 193 ? 2.127 7.076 -15.329 1.00 86.25 193 GLY A CA 1
ATOM 1555 C C . GLY A 1 193 ? 3.623 7.278 -15.103 1.00 86.25 193 GLY A C 1
ATOM 1556 O O . GLY A 1 193 ? 4.197 8.341 -15.330 1.00 86.25 193 GLY A O 1
ATOM 1557 N N . TRP A 1 194 ? 4.286 6.218 -14.652 1.00 88.12 194 TRP A N 1
ATOM 1558 C CA . TRP A 1 194 ? 5.668 6.278 -14.193 1.00 88.12 194 TRP A CA 1
ATOM 1559 C C . TRP A 1 194 ? 6.668 6.416 -15.350 1.00 88.12 194 TRP A C 1
ATOM 1561 O O . TRP A 1 194 ? 7.082 5.428 -15.957 1.00 88.12 194 TRP A O 1
ATOM 1571 N N . GLN A 1 195 ? 7.120 7.646 -15.619 1.00 82.88 195 GLN A N 1
ATOM 1572 C CA . GLN A 1 195 ? 8.069 7.986 -16.697 1.00 82.88 195 GLN A CA 1
ATOM 1573 C C . GLN A 1 195 ? 9.534 7.615 -16.388 1.00 82.88 195 GLN A C 1
ATOM 1575 O O . GLN A 1 195 ? 10.479 8.319 -16.747 1.00 82.88 195 GLN A O 1
ATOM 1580 N N . HIS A 1 196 ? 9.748 6.498 -15.695 1.00 78.06 196 HIS A N 1
ATOM 1581 C CA . HIS A 1 196 ? 11.072 6.066 -15.274 1.00 78.06 196 HIS A CA 1
ATOM 1582 C C . HIS A 1 196 ? 11.763 5.211 -16.348 1.00 78.06 196 HIS A C 1
ATOM 1584 O O . HIS A 1 196 ? 11.161 4.246 -16.818 1.00 78.06 196 HIS A O 1
ATOM 1590 N N . PRO A 1 197 ? 13.070 5.398 -16.632 1.00 78.19 197 PRO A N 1
ATOM 1591 C CA . PRO A 1 197 ? 13.854 4.488 -17.483 1.00 78.19 197 PRO A CA 1
ATOM 1592 C C . PRO A 1 197 ? 13.817 2.993 -17.106 1.00 78.19 197 PRO A C 1
ATOM 1594 O O . PRO A 1 197 ? 14.215 2.144 -17.895 1.00 78.19 197 PRO A O 1
ATOM 1597 N N . ALA A 1 198 ? 13.358 2.666 -15.895 1.00 76.69 198 ALA A N 1
ATOM 1598 C CA . ALA A 1 198 ? 13.276 1.302 -15.375 1.00 76.69 198 ALA A CA 1
ATOM 1599 C C . ALA A 1 198 ? 11.847 0.739 -15.428 1.00 76.69 198 ALA A C 1
ATOM 1601 O O . ALA A 1 198 ? 11.660 -0.451 -15.180 1.00 76.69 198 ALA A O 1
ATOM 1602 N N . ALA A 1 199 ? 10.849 1.556 -15.784 1.00 78.56 199 ALA A N 1
ATOM 1603 C CA . ALA A 1 199 ? 9.449 1.155 -15.865 1.00 78.56 199 ALA A CA 1
ATOM 1604 C C . ALA A 1 199 ? 9.222 -0.080 -16.760 1.00 78.56 199 ALA A C 1
ATOM 1606 O O . ALA A 1 199 ? 8.558 -1.014 -16.303 1.00 78.56 199 ALA A O 1
ATOM 1607 N N . PRO A 1 200 ? 9.868 -0.211 -17.942 1.00 77.38 200 PRO A N 1
ATOM 1608 C CA . PRO A 1 200 ? 9.735 -1.416 -18.768 1.00 77.38 200 PRO A CA 1
ATOM 1609 C C . PRO A 1 200 ? 10.277 -2.698 -18.115 1.00 77.38 200 PRO A C 1
ATOM 1611 O O . PRO A 1 200 ? 9.963 -3.801 -18.559 1.00 77.38 200 PRO A O 1
ATOM 1614 N N . HIS A 1 201 ? 11.115 -2.573 -17.082 1.00 79.31 201 HIS A N 1
ATOM 1615 C CA . HIS A 1 201 ? 11.839 -3.682 -16.461 1.00 79.31 201 HIS A CA 1
ATOM 1616 C C . HIS A 1 201 ? 11.372 -4.004 -15.040 1.00 79.31 201 HIS A C 1
ATOM 1618 O O . HIS A 1 201 ? 11.714 -5.070 -14.529 1.00 79.31 201 HIS A O 1
ATOM 1624 N N . ALA A 1 202 ? 10.583 -3.132 -14.407 1.00 79.50 202 ALA A N 1
ATOM 1625 C CA . ALA A 1 202 ? 10.158 -3.294 -13.017 1.00 79.50 202 ALA A CA 1
ATOM 1626 C C . ALA A 1 202 ? 9.394 -4.602 -12.778 1.00 79.50 202 ALA A C 1
ATOM 1628 O O . ALA A 1 202 ? 9.684 -5.318 -11.820 1.00 79.50 202 ALA A O 1
ATOM 1629 N N . ARG A 1 203 ? 8.524 -4.979 -13.724 1.00 87.12 203 ARG A N 1
ATOM 1630 C CA . ARG A 1 203 ? 7.830 -6.271 -13.719 1.00 87.12 203 ARG A CA 1
ATOM 1631 C C . ARG A 1 203 ? 8.800 -7.452 -13.666 1.00 87.12 203 ARG A C 1
ATOM 1633 O O . ARG A 1 203 ? 8.671 -8.313 -12.805 1.00 87.12 203 ARG A O 1
ATOM 1640 N N . GLY A 1 204 ? 9.775 -7.483 -14.575 1.00 85.31 204 GLY A N 1
ATOM 1641 C CA . GLY A 1 204 ? 10.769 -8.558 -14.634 1.00 85.31 204 GLY A CA 1
ATOM 1642 C C . GLY A 1 204 ? 11.665 -8.600 -13.397 1.00 85.31 204 GLY A C 1
ATOM 1643 O O . GLY A 1 204 ? 11.999 -9.680 -12.932 1.00 85.31 204 GLY A O 1
ATOM 1644 N N . LEU A 1 205 ? 12.001 -7.439 -12.824 1.00 82.12 205 LEU A N 1
ATOM 1645 C CA . LEU A 1 205 ? 12.790 -7.383 -11.597 1.00 82.12 205 LEU A CA 1
ATOM 1646 C C . LEU A 1 205 ? 12.062 -8.040 -10.418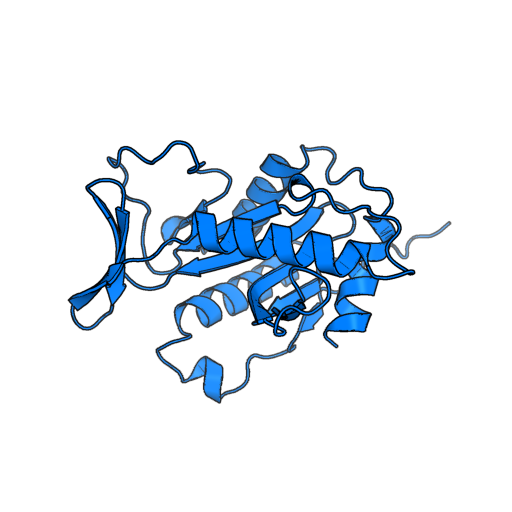 1.00 82.12 205 LEU A C 1
ATOM 1648 O O . LEU A 1 205 ? 12.682 -8.802 -9.687 1.00 82.12 205 LEU A O 1
ATOM 1652 N N . LEU A 1 206 ? 10.775 -7.742 -10.213 1.00 88.12 206 LEU A N 1
ATOM 1653 C CA . LEU A 1 206 ? 10.029 -8.336 -9.100 1.00 88.12 206 LEU A CA 1
ATOM 1654 C C . LEU A 1 206 ? 9.885 -9.853 -9.254 1.00 88.12 206 LEU A C 1
ATOM 1656 O O . LEU A 1 206 ? 10.018 -10.561 -8.261 1.00 88.12 206 LEU A O 1
ATOM 1660 N N . LEU A 1 207 ? 9.677 -10.346 -10.477 1.00 89.12 207 LEU A N 1
ATOM 1661 C CA . LEU A 1 207 ? 9.650 -11.786 -10.745 1.00 89.12 207 LEU A CA 1
ATOM 1662 C C . LEU A 1 207 ? 10.999 -12.435 -10.416 1.00 89.12 207 LEU A C 1
ATOM 1664 O O . LEU A 1 207 ? 11.045 -13.341 -9.595 1.00 89.12 207 LEU A O 1
ATOM 1668 N N . ASP A 1 208 ? 12.103 -11.891 -10.939 1.00 86.31 208 ASP A N 1
ATOM 1669 C CA . ASP A 1 208 ? 13.457 -12.407 -10.683 1.00 86.31 208 ASP A CA 1
ATOM 1670 C C . ASP A 1 208 ? 13.816 -12.446 -9.176 1.00 86.31 208 ASP A C 1
ATOM 1672 O O . ASP A 1 208 ? 14.697 -13.205 -8.769 1.00 86.31 208 ASP A O 1
ATOM 1676 N N . LEU A 1 209 ? 13.202 -11.587 -8.352 1.00 86.94 209 LEU A N 1
ATOM 1677 C CA . LEU A 1 209 ? 13.518 -11.455 -6.927 1.00 86.94 209 LEU A CA 1
ATOM 1678 C C . LEU A 1 209 ? 12.617 -12.270 -5.995 1.00 86.94 209 LEU A C 1
ATOM 1680 O O . LEU A 1 209 ? 13.062 -12.590 -4.890 1.00 86.94 209 LEU A O 1
ATOM 1684 N N . PHE A 1 210 ? 11.369 -12.533 -6.385 1.00 90.25 210 PHE A N 1
ATOM 1685 C CA . PHE A 1 210 ? 10.350 -13.055 -5.471 1.00 90.25 210 PHE A CA 1
ATOM 1686 C C . PHE A 1 210 ? 9.646 -14.333 -5.954 1.00 90.25 210 PHE A C 1
ATOM 1688 O O . PHE A 1 210 ? 9.000 -14.973 -5.123 1.00 90.25 210 PHE A O 1
ATOM 1695 N N . GLU A 1 211 ? 9.758 -14.711 -7.232 1.00 82.56 211 GLU A N 1
ATOM 1696 C CA . GLU A 1 211 ? 9.247 -15.990 -7.768 1.00 82.56 211 GLU A CA 1
ATOM 1697 C C . GLU A 1 211 ? 10.205 -17.157 -7.470 1.00 82.56 211 GLU A C 1
ATOM 1699 O O . GLU A 1 211 ? 9.704 -18.223 -7.039 1.00 82.56 211 GLU A O 1
#

Foldseek 3Di:
DDPPPFAAEAEQVNDDDPVLVPDPVNVQLVLLVVLCVVVCRVPHTQKYKYAFDKDWDDPDPPGDIDIATARIWMAHLFLAIAGEHEDEAEWDDDDNWIWHQHPVRDIDTDDRLVSQLVNLQRVLVVLQPDPPDPFHRDSLRYFYAYEYQHYDYPPPDPDDPSDDVLRYHYNVCSNVVVVSSSSSSCVSCNPRGRPTPCSVPPSVVCVVRRD

Sequence (211 aa):
MGLSGLQANIFIPNELPRRIRESSKHRAEVLVYDALKSQLNLSQRDWVIVHSARWMTKMHAGSAPKTGEADFLLTHPKHGVICVEVKGGKISYSDGQWYSTNRYGERFEIDPFNQVERNAYELARKFDKMKRWSGGSDRDKYAQWVIFPDSTSPANAIYPPEYDSQMVTDQLAMDKLVEGLLEASSFWYGEDGWQHPAAPHARGLLLDLFE

pLDDT: mean 89.14, std 10.82, range [40.0, 98.81]